Protein AF-A0A1B0GN66-F1 (afdb_monomer_lite)

InterPro domains:
  IPR006942 TH1 protein [PF04858] (1-283)
  IPR006942 TH1 protein [PTHR12144] (1-283)

Organism: Phlebotomus papatasi (NCBI:txid29031)

Sequence (285 aa):
MLSRNTLNPADINVLYRNYSAVDPPPIDLIRNPQFLDLLVDSLFKAGVKINPEHKSKYIFLLAYAASVCETQTKKGGQMKRTINKDELKNTTQAIEKVHAICNVNKGSTELIADLQVLYNCIRYPVVGVGVIRWVENTVTEPSYFKLSTDSCPPHLALLDEVATVHSSLHPQILRLLIRLFESKQDELEILVQLEMRKMLLDRMVNLLTRGCVVPVVKYIKQCCQRGDTDISLIRYFVTEVLETITHPYSPEFVQLFLPMVENEEITGSMRGEGDQDPVSEFIGK

Secondary structure (DSSP, 8-state):
-GGGT---HHHHHHHHHHHTSSSPPPGGGT--HHHHHHHHHHHHSTT----HHHHHHHHHHHHHHHH-EEEEEEETTEEEEEEE-TTHHHHHHHHHHHHHHHTS---HHHHHTTHHHHHHHTTSHHHHHHHHHHHHHHHTSTTHHHH--SSS-HHHHHHHHHHHH-GGGHHHHHHHHHHHHT---TTS-HHHHHHHHHHHHHHHHHHHHTT-HHHHHHHHHHHHHHT-S-HHHHHHHHHHHHHH--SPPPHHHHHHHHHHHS-HHHHTTT--SSTT-HHHHHHT-

Foldseek 3Di:
DQVVLADDLVVLVVQLVQCPDPDHPDLVVLLDPSNLVRLLCCQQAEPRDDDPVRVLSSLLSNLCSQAKDWDWDDDPNDTDIDIDCPCSVVLSVLSVLLSVVRHDPDDLVRVVVCVVSLLVSLLRVSSLVSLLNSLLNQCPPLCNLVPDPDLARVSLVSLLSNLLNDVVCLVVSVVSLVCQLPDDNVVDDPVSNVSSNLSSLVSLLSSCVSPPVLVSLQVLLVCVVVVVDDLASSLSSLVSNLVVDDDDDDPSNCVSNVVSLPDCSRCVVQPDPDPDRSSCVSVVD

Radius of gyration: 22.96 Å; chains: 1; bounding box: 65×45×65 Å

Structure (mmCIF, N/CA/C/O backbone):
data_AF-A0A1B0GN66-F1
#
_entry.id   AF-A0A1B0GN66-F1
#
loop_
_atom_site.group_PDB
_atom_site.id
_atom_site.type_symbol
_atom_site.label_atom_id
_atom_site.label_alt_id
_atom_site.label_comp_id
_atom_site.label_asym_id
_atom_site.label_entity_id
_atom_site.label_seq_id
_atom_site.pdbx_PDB_ins_code
_atom_site.Cartn_x
_atom_site.Cartn_y
_atom_site.Cartn_z
_atom_site.occupancy
_atom_site.B_iso_or_equiv
_atom_site.auth_seq_id
_atom_site.auth_comp_id
_atom_site.auth_asym_id
_atom_site.auth_atom_id
_atom_site.pdbx_PDB_model_num
ATOM 1 N N . MET A 1 1 ? 24.758 -9.438 -7.635 1.00 88.00 1 MET A N 1
ATOM 2 C CA . MET A 1 1 ? 23.660 -8.680 -6.986 1.00 88.00 1 MET A CA 1
ATOM 3 C C . MET A 1 1 ? 22.868 -9.521 -5.990 1.00 88.00 1 MET A C 1
ATOM 5 O O . MET A 1 1 ? 22.999 -9.264 -4.803 1.00 88.00 1 MET A O 1
ATOM 9 N N . LEU A 1 2 ? 22.117 -10.542 -6.426 1.00 90.88 2 LEU A N 1
ATOM 10 C CA . LEU A 1 2 ? 21.170 -11.277 -5.561 1.00 90.88 2 LEU A CA 1
ATOM 11 C C . LEU A 1 2 ? 21.812 -11.978 -4.355 1.00 90.88 2 LEU A C 1
ATOM 13 O O . LEU A 1 2 ? 21.352 -11.805 -3.232 1.00 90.88 2 LEU A O 1
ATOM 17 N N . SER A 1 3 ? 22.936 -12.674 -4.552 1.00 91.88 3 SER A N 1
ATOM 18 C CA . SER A 1 3 ? 23.672 -13.325 -3.454 1.00 91.88 3 SER A CA 1
ATOM 19 C C . SER A 1 3 ? 24.229 -12.348 -2.415 1.00 91.88 3 SER A C 1
ATOM 21 O O . SER A 1 3 ? 24.466 -12.732 -1.277 1.00 91.88 3 SER A O 1
ATOM 23 N N . ARG A 1 4 ? 24.443 -11.085 -2.801 1.00 90.81 4 ARG A N 1
ATOM 24 C CA . ARG A 1 4 ? 24.935 -10.012 -1.923 1.00 90.81 4 ARG A CA 1
ATOM 25 C C . ARG A 1 4 ? 23.808 -9.114 -1.402 1.00 90.81 4 ARG A C 1
ATOM 27 O O . ARG A 1 4 ? 24.099 -8.152 -0.704 1.00 90.81 4 ARG A O 1
ATOM 34 N N . ASN A 1 5 ? 22.562 -9.384 -1.800 1.00 92.38 5 ASN A N 1
ATOM 35 C CA . ASN A 1 5 ? 21.380 -8.569 -1.529 1.00 92.38 5 ASN A CA 1
ATOM 36 C C . ASN A 1 5 ? 21.602 -7.054 -1.733 1.00 92.38 5 ASN A C 1
ATOM 38 O O . ASN A 1 5 ? 21.220 -6.234 -0.904 1.00 92.38 5 ASN A O 1
ATOM 42 N N . THR A 1 6 ? 22.294 -6.683 -2.815 1.00 93.69 6 THR A N 1
ATOM 43 C CA . THR A 1 6 ? 22.646 -5.285 -3.102 1.00 93.69 6 THR A CA 1
ATOM 44 C C . THR A 1 6 ? 22.796 -5.037 -4.603 1.00 93.69 6 THR A C 1
ATOM 46 O O . THR A 1 6 ? 23.243 -5.919 -5.354 1.00 93.69 6 THR A O 1
ATOM 49 N N . LEU A 1 7 ? 22.432 -3.829 -5.042 1.00 94.12 7 LEU A N 1
ATOM 50 C CA . LEU A 1 7 ? 22.623 -3.352 -6.411 1.00 94.12 7 LEU A CA 1
ATOM 51 C C . LEU A 1 7 ? 23.910 -2.542 -6.495 1.00 94.12 7 LEU A C 1
ATOM 53 O O . LEU A 1 7 ? 24.153 -1.667 -5.670 1.00 94.12 7 LEU A O 1
ATOM 57 N N . ASN A 1 8 ? 24.708 -2.793 -7.529 1.00 93.31 8 ASN A N 1
ATOM 58 C CA . ASN A 1 8 ? 25.862 -1.959 -7.838 1.00 93.31 8 ASN A CA 1
ATOM 59 C C . ASN A 1 8 ? 25.729 -1.350 -9.244 1.00 93.31 8 ASN A C 1
ATOM 61 O O . ASN A 1 8 ? 25.124 -1.969 -10.127 1.00 93.31 8 ASN A O 1
ATOM 65 N N . PRO A 1 9 ? 26.309 -0.159 -9.480 1.00 94.44 9 PRO A N 1
ATOM 66 C CA . PRO A 1 9 ? 26.163 0.539 -10.755 1.00 94.44 9 PRO A CA 1
ATOM 67 C C . PRO A 1 9 ? 26.709 -0.219 -11.972 1.00 94.44 9 PRO A C 1
ATOM 69 O O . PRO A 1 9 ? 26.176 -0.058 -13.070 1.00 94.44 9 PRO A O 1
ATOM 72 N N . ALA A 1 10 ? 27.752 -1.039 -11.795 1.00 95.12 10 ALA A N 1
ATOM 73 C CA . ALA A 1 10 ? 28.370 -1.796 -12.883 1.00 95.12 10 ALA A CA 1
ATOM 74 C C . ALA A 1 10 ? 27.418 -2.873 -13.422 1.00 95.12 10 ALA A C 1
ATOM 76 O O . ALA A 1 10 ? 27.140 -2.905 -14.622 1.00 95.12 10 ALA A O 1
ATOM 77 N N . ASP A 1 11 ? 26.847 -3.685 -12.532 1.00 95.12 11 ASP A N 1
ATOM 78 C CA . ASP A 1 11 ? 25.886 -4.726 -12.895 1.00 95.12 11 ASP A CA 1
ATOM 79 C C . ASP A 1 11 ? 24.605 -4.119 -13.495 1.00 95.12 11 ASP A C 1
ATOM 81 O O . ASP A 1 11 ? 24.096 -4.610 -14.505 1.00 95.12 11 ASP A O 1
ATOM 85 N N . ILE A 1 12 ? 24.117 -3.001 -12.941 1.00 97.50 12 ILE A N 1
ATOM 86 C CA . ILE A 1 12 ? 22.964 -2.268 -13.491 1.00 97.50 12 ILE A CA 1
ATOM 87 C C . ILE A 1 12 ? 23.250 -1.758 -14.904 1.00 97.50 12 ILE A C 1
ATOM 89 O O . ILE A 1 12 ? 22.383 -1.833 -15.774 1.00 97.50 12 ILE A O 1
ATOM 93 N N . ASN A 1 13 ? 24.466 -1.277 -15.168 1.00 97.00 13 ASN A N 1
ATOM 94 C CA . ASN A 1 13 ? 24.853 -0.827 -16.500 1.00 97.00 13 ASN A CA 1
ATOM 95 C C . ASN A 1 13 ? 24.886 -1.985 -17.513 1.00 97.00 13 ASN A C 1
ATOM 97 O O . ASN A 1 13 ? 24.437 -1.825 -18.649 1.00 97.00 13 ASN A O 1
ATOM 101 N N . VAL A 1 14 ? 25.368 -3.163 -17.099 1.00 97.50 14 VAL A N 1
ATOM 102 C CA . VAL A 1 14 ? 25.357 -4.372 -17.938 1.00 97.50 14 VAL A CA 1
ATOM 103 C C . VAL A 1 14 ? 23.925 -4.800 -18.258 1.00 97.50 14 VAL A C 1
ATOM 105 O O . VAL A 1 14 ? 23.613 -5.032 -19.428 1.00 97.50 14 VAL A O 1
ATOM 108 N N . LEU A 1 15 ? 23.044 -4.858 -17.254 1.00 97.62 15 LEU A N 1
ATOM 109 C CA . LEU A 1 15 ? 21.631 -5.184 -17.461 1.00 97.62 15 LEU A CA 1
ATOM 110 C C . LEU A 1 15 ? 20.956 -4.175 -18.390 1.00 97.62 15 LEU A C 1
ATOM 112 O O . LEU A 1 15 ? 20.336 -4.572 -19.374 1.00 97.62 15 LEU A O 1
ATOM 116 N N . TYR A 1 16 ? 21.123 -2.880 -18.123 1.00 98.12 16 TYR A N 1
ATOM 117 C CA . TYR A 1 16 ? 20.560 -1.815 -18.947 1.00 98.12 16 TYR A CA 1
ATOM 118 C C . TYR A 1 16 ? 20.968 -1.961 -20.417 1.00 98.12 16 TYR A C 1
ATOM 120 O O . TYR A 1 16 ? 20.107 -1.928 -21.296 1.00 98.12 16 TYR A O 1
ATOM 128 N N . ARG A 1 17 ? 22.259 -2.197 -20.691 1.00 97.94 17 ARG A N 1
ATOM 129 C CA . ARG A 1 17 ? 22.766 -2.419 -22.052 1.00 97.94 17 ARG A CA 1
ATOM 130 C C . ARG A 1 17 ? 22.091 -3.617 -22.722 1.00 97.94 17 ARG A C 1
ATOM 132 O O . ARG A 1 17 ? 21.680 -3.507 -23.872 1.00 97.94 17 ARG A O 1
ATOM 139 N N . ASN A 1 18 ? 21.954 -4.734 -22.010 1.00 97.62 18 ASN A N 1
ATOM 140 C CA . ASN A 1 18 ? 21.362 -5.955 -22.560 1.00 97.62 18 ASN A CA 1
ATOM 141 C C . ASN A 1 18 ? 19.859 -5.792 -22.848 1.00 97.62 18 ASN A C 1
ATOM 143 O O . ASN A 1 18 ? 19.397 -6.205 -23.905 1.00 97.62 18 ASN A O 1
ATOM 147 N N . TYR A 1 19 ? 19.095 -5.151 -21.959 1.00 97.00 19 TYR A N 1
ATOM 148 C CA . TYR A 1 19 ? 17.649 -4.945 -22.151 1.00 97.00 19 TYR A CA 1
ATOM 149 C C . TYR A 1 19 ? 17.299 -3.800 -23.113 1.00 97.00 19 TYR A C 1
ATOM 151 O O . TYR A 1 19 ? 16.184 -3.746 -23.642 1.00 97.00 19 TYR A O 1
ATOM 159 N N . SER A 1 20 ? 18.257 -2.912 -23.381 1.00 96.00 20 SER A N 1
ATOM 160 C CA . SER A 1 20 ? 18.143 -1.862 -24.400 1.00 96.00 20 SER A CA 1
ATOM 161 C C . SER A 1 20 ? 18.495 -2.348 -25.810 1.00 96.00 20 SER A C 1
ATOM 163 O O . SER A 1 20 ? 18.258 -1.621 -26.772 1.00 96.00 20 SER A O 1
ATOM 165 N N . ALA A 1 21 ? 19.060 -3.551 -25.952 1.00 95.06 21 ALA A N 1
ATOM 166 C CA . ALA A 1 21 ? 19.434 -4.111 -27.245 1.00 95.06 21 ALA A CA 1
ATOM 167 C C . ALA A 1 21 ? 18.209 -4.458 -28.115 1.00 95.06 21 ALA A C 1
ATOM 169 O O . ALA A 1 21 ? 17.074 -4.543 -27.637 1.00 95.06 21 ALA A O 1
ATOM 170 N N . VAL A 1 22 ? 18.460 -4.683 -29.411 1.00 90.69 22 VAL A N 1
ATOM 171 C CA . VAL A 1 22 ? 17.436 -5.108 -30.385 1.00 90.69 22 VAL A CA 1
ATOM 172 C C . VAL A 1 22 ? 16.854 -6.473 -30.012 1.00 90.69 22 VAL A C 1
ATOM 174 O O . VAL A 1 22 ? 15.648 -6.674 -30.130 1.00 90.69 22 VAL A O 1
ATOM 177 N N . ASP A 1 23 ? 17.701 -7.373 -29.512 1.00 90.25 23 ASP A N 1
ATOM 178 C CA . ASP A 1 23 ? 17.326 -8.714 -29.066 1.00 90.25 23 ASP A CA 1
ATOM 179 C C . ASP A 1 23 ? 17.632 -8.875 -27.562 1.00 90.25 23 ASP A C 1
ATOM 181 O O . ASP A 1 23 ? 18.702 -9.357 -27.188 1.00 90.25 23 ASP A O 1
ATOM 185 N N . PRO A 1 24 ? 16.752 -8.383 -26.670 1.00 95.19 24 PRO A N 1
ATOM 186 C CA . PRO A 1 24 ? 17.001 -8.383 -25.229 1.00 95.19 24 PRO A CA 1
ATOM 187 C C . PRO A 1 24 ? 16.845 -9.788 -24.619 1.00 95.19 24 PRO A C 1
ATOM 189 O O . PRO A 1 24 ? 16.185 -10.646 -25.202 1.00 95.19 24 PRO A O 1
ATOM 192 N N . PRO A 1 25 ? 17.386 -10.068 -23.424 1.00 94.94 25 PRO A N 1
ATOM 193 C CA . PRO A 1 25 ? 17.138 -11.339 -22.738 1.00 94.94 25 PRO A CA 1
ATOM 194 C C . PRO A 1 25 ? 15.644 -11.558 -22.407 1.00 94.94 25 PRO A C 1
ATOM 196 O O . PRO A 1 25 ? 14.877 -10.593 -22.419 1.00 94.94 25 PRO A O 1
ATOM 199 N N . PRO A 1 26 ? 15.213 -12.801 -22.107 1.00 93.94 26 PRO A N 1
ATOM 200 C CA . PRO A 1 26 ? 13.852 -13.081 -21.645 1.00 93.94 26 PRO A CA 1
ATOM 201 C C . PRO A 1 26 ? 13.476 -12.249 -20.419 1.00 93.94 26 PRO A C 1
ATOM 203 O O . PRO A 1 26 ? 14.256 -12.160 -19.465 1.00 93.94 26 PRO A O 1
ATOM 206 N N . ILE A 1 27 ? 12.277 -11.665 -20.429 1.00 94.00 27 ILE A N 1
ATOM 207 C CA . ILE A 1 27 ? 11.874 -10.695 -19.399 1.00 94.00 27 ILE A CA 1
ATOM 208 C C . ILE A 1 27 ? 11.796 -11.293 -17.987 1.00 94.00 27 ILE A C 1
ATOM 210 O O . ILE A 1 27 ? 12.063 -10.599 -17.004 1.00 94.00 27 ILE A O 1
ATOM 214 N N . ASP A 1 28 ? 11.507 -12.589 -17.872 1.00 93.81 28 ASP A N 1
ATOM 215 C CA . ASP A 1 28 ? 11.381 -13.277 -16.584 1.00 93.81 28 ASP A CA 1
ATOM 216 C C . ASP A 1 28 ? 12.673 -13.224 -15.754 1.00 93.81 28 ASP A C 1
ATOM 218 O O . ASP A 1 28 ? 12.628 -13.245 -14.524 1.00 93.81 28 ASP A O 1
ATOM 222 N N . LEU A 1 29 ? 13.831 -13.050 -16.405 1.00 95.25 29 LEU A N 1
ATOM 223 C CA . LEU A 1 29 ? 15.124 -12.931 -15.728 1.00 95.25 29 LEU A CA 1
ATOM 224 C C . LEU A 1 29 ? 15.244 -11.662 -14.867 1.00 95.25 29 LEU A C 1
ATOM 226 O O . LEU A 1 29 ? 15.987 -11.671 -13.886 1.00 95.25 29 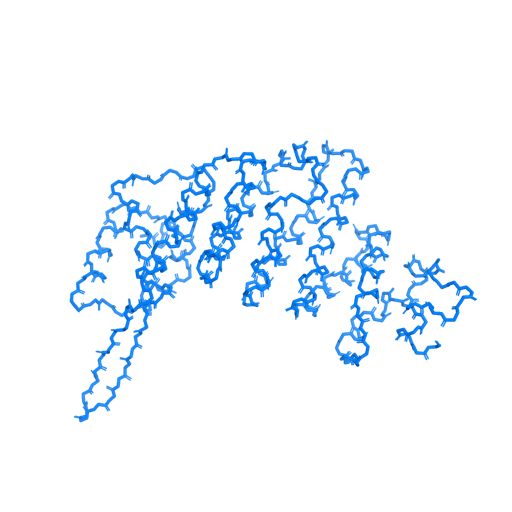LEU A O 1
ATOM 230 N N . ILE A 1 30 ? 14.531 -10.580 -15.207 1.00 96.38 30 ILE A N 1
ATOM 231 C CA . ILE A 1 30 ? 14.470 -9.343 -14.399 1.00 96.38 30 ILE A CA 1
ATOM 232 C C . ILE A 1 30 ? 13.167 -9.195 -13.613 1.00 96.38 30 ILE A C 1
ATOM 234 O O . ILE A 1 30 ? 13.033 -8.249 -12.844 1.00 96.38 30 ILE A O 1
ATOM 238 N N . ARG A 1 31 ? 12.231 -10.142 -13.740 1.00 96.69 31 ARG A N 1
ATOM 239 C CA . ARG A 1 31 ? 11.021 -10.220 -12.901 1.00 96.69 31 ARG A CA 1
ATOM 240 C C . ARG A 1 31 ? 11.221 -11.058 -11.638 1.00 96.69 31 ARG A C 1
ATOM 242 O O . ARG A 1 31 ? 10.260 -11.486 -11.007 1.00 96.69 31 ARG A O 1
ATOM 249 N N . ASN A 1 32 ? 12.472 -11.282 -11.243 1.00 96.75 32 ASN A N 1
ATOM 250 C CA . ASN A 1 32 ? 12.786 -11.905 -9.967 1.00 96.75 32 ASN A CA 1
ATOM 251 C C . ASN A 1 32 ? 12.323 -10.993 -8.805 1.00 96.75 32 ASN A C 1
ATOM 253 O O . ASN A 1 32 ? 12.774 -9.846 -8.749 1.00 96.75 32 ASN A O 1
ATOM 257 N N . PRO A 1 33 ? 11.492 -11.475 -7.859 1.00 96.12 33 PRO A N 1
ATOM 258 C CA . PRO A 1 33 ? 10.949 -10.640 -6.784 1.00 96.12 33 PRO A CA 1
ATOM 259 C C . PRO A 1 33 ? 12.018 -9.928 -5.948 1.00 96.12 33 PRO A C 1
ATOM 261 O O . PRO A 1 33 ? 11.918 -8.727 -5.733 1.00 96.12 33 PRO A O 1
ATOM 264 N N . GLN A 1 34 ? 13.100 -10.624 -5.578 1.00 96.56 34 GLN A N 1
ATOM 265 C CA . GLN A 1 34 ? 14.197 -10.026 -4.810 1.00 96.56 34 GLN A CA 1
ATOM 266 C C . GLN A 1 34 ? 14.894 -8.906 -5.598 1.00 96.56 34 GLN A C 1
ATOM 268 O O . GLN A 1 34 ? 15.284 -7.891 -5.030 1.00 96.56 34 GLN A O 1
ATOM 273 N N . PHE A 1 35 ? 15.060 -9.065 -6.915 1.00 97.56 35 PHE A N 1
ATOM 274 C CA . PHE A 1 35 ? 15.635 -8.008 -7.751 1.00 97.56 35 PHE A CA 1
ATOM 275 C C . PHE A 1 35 ? 14.729 -6.775 -7.825 1.00 97.56 35 PHE A C 1
ATOM 277 O O . PHE A 1 35 ? 15.219 -5.649 -7.731 1.00 97.56 35 PHE A O 1
ATOM 284 N N . LEU A 1 36 ? 13.420 -6.988 -7.979 1.00 97.88 36 LEU A N 1
ATOM 285 C CA . LEU A 1 36 ? 12.436 -5.909 -8.008 1.00 97.88 36 LEU A CA 1
ATOM 286 C C . LEU A 1 36 ? 12.381 -5.171 -6.670 1.00 97.88 36 LEU A C 1
ATOM 288 O O . LEU A 1 36 ? 12.409 -3.944 -6.676 1.00 97.88 36 LEU A O 1
ATOM 292 N N . ASP A 1 37 ? 12.408 -5.893 -5.548 1.00 96.75 37 ASP A N 1
ATOM 293 C CA . ASP A 1 37 ? 12.482 -5.299 -4.210 1.00 96.75 37 ASP A CA 1
ATOM 294 C C . ASP A 1 37 ? 13.720 -4.411 -4.064 1.00 96.75 37 ASP A C 1
ATOM 296 O O . ASP A 1 37 ? 13.619 -3.276 -3.610 1.00 96.75 37 ASP A O 1
ATOM 300 N N . LEU A 1 38 ? 14.884 -4.873 -4.531 1.00 97.38 38 LEU A N 1
ATOM 301 C CA . LEU A 1 38 ? 16.113 -4.080 -4.498 1.00 97.38 38 LEU A CA 1
ATOM 302 C C . LEU A 1 38 ? 16.037 -2.813 -5.370 1.00 97.38 38 LEU A C 1
ATOM 304 O O . LEU A 1 38 ? 16.596 -1.776 -4.997 1.00 97.38 38 LEU A O 1
ATOM 308 N N . LEU A 1 39 ? 15.376 -2.878 -6.532 1.00 97.88 39 LEU A N 1
ATOM 309 C CA . LEU A 1 39 ? 15.150 -1.711 -7.394 1.00 97.88 39 LEU A CA 1
ATOM 310 C C . LEU A 1 39 ? 14.187 -0.718 -6.741 1.00 97.88 39 LEU A C 1
ATOM 312 O O . LEU A 1 39 ? 14.469 0.480 -6.730 1.00 97.88 39 LEU A O 1
ATOM 316 N N . VAL A 1 40 ? 13.080 -1.217 -6.186 1.00 97.38 40 VAL A N 1
ATOM 317 C CA . VAL A 1 40 ? 12.088 -0.414 -5.466 1.00 97.38 40 VAL A CA 1
ATOM 318 C C . VAL A 1 40 ? 12.730 0.254 -4.256 1.00 97.38 40 VAL A C 1
ATOM 320 O O . VAL A 1 40 ? 12.599 1.463 -4.104 1.00 97.38 40 VAL A O 1
ATOM 323 N N . ASP A 1 41 ? 13.495 -0.479 -3.450 1.00 95.62 41 ASP A N 1
ATOM 324 C CA . ASP A 1 41 ? 14.206 0.077 -2.300 1.00 95.62 41 ASP A CA 1
ATOM 325 C C . ASP A 1 41 ? 15.220 1.136 -2.730 1.00 95.62 41 ASP A C 1
ATOM 327 O O . ASP A 1 41 ? 15.299 2.195 -2.120 1.00 95.62 41 ASP A O 1
ATOM 331 N N . SER A 1 42 ? 15.965 0.903 -3.813 1.00 95.50 42 SER A N 1
ATOM 332 C CA . SER A 1 42 ? 16.928 1.897 -4.296 1.00 95.50 42 SER A CA 1
ATOM 333 C C . SER A 1 42 ? 16.251 3.196 -4.744 1.00 95.50 42 SER A C 1
ATOM 335 O O . SER A 1 42 ? 16.831 4.265 -4.582 1.00 95.50 42 SER A O 1
ATOM 337 N N . LEU A 1 43 ? 15.049 3.108 -5.323 1.00 96.12 43 LEU A N 1
ATOM 338 C CA . LEU A 1 43 ? 14.336 4.244 -5.911 1.00 96.12 43 LEU A CA 1
ATOM 339 C C . LEU A 1 43 ? 13.372 4.942 -4.942 1.00 96.12 43 LEU A C 1
ATOM 341 O O . LEU A 1 43 ? 13.162 6.140 -5.075 1.00 96.12 43 LEU A O 1
ATOM 345 N N . PHE A 1 44 ? 12.760 4.238 -3.996 1.00 95.56 44 PHE A N 1
ATOM 346 C CA . PHE A 1 44 ? 11.652 4.781 -3.200 1.00 95.56 44 PHE A CA 1
ATOM 347 C C . PHE A 1 44 ? 11.913 4.788 -1.695 1.00 95.56 44 PHE A C 1
ATOM 349 O O . PHE A 1 44 ? 11.165 5.423 -0.954 1.00 95.56 44 PHE A O 1
ATOM 356 N N . LYS A 1 45 ? 12.970 4.128 -1.212 1.00 90.75 45 LYS A N 1
ATOM 357 C CA . LYS A 1 45 ? 13.335 4.222 0.201 1.00 90.75 45 LYS A CA 1
ATOM 358 C C . LYS A 1 45 ? 13.895 5.611 0.507 1.00 90.75 45 LYS A C 1
ATOM 360 O O . LYS A 1 45 ? 14.869 6.044 -0.111 1.00 90.75 45 LYS A O 1
ATOM 365 N N . ALA A 1 46 ? 13.305 6.278 1.496 1.00 84.56 46 ALA A N 1
ATOM 366 C CA . ALA A 1 46 ? 13.759 7.586 1.950 1.00 84.56 46 ALA A CA 1
ATOM 367 C C . ALA A 1 46 ? 15.248 7.552 2.352 1.00 84.56 46 ALA A C 1
ATOM 369 O O . ALA A 1 46 ? 15.733 6.591 2.954 1.00 84.56 46 ALA A O 1
ATOM 370 N N . GLY A 1 47 ? 15.991 8.596 1.978 1.00 82.00 47 GLY A N 1
ATOM 371 C CA . GLY A 1 47 ? 17.413 8.749 2.304 1.00 82.00 47 GLY A CA 1
ATOM 372 C C . GLY A 1 47 ? 18.399 7.953 1.435 1.00 82.00 47 GLY A C 1
ATOM 373 O O . GLY A 1 47 ? 19.609 8.166 1.560 1.00 82.00 47 GLY A O 1
ATOM 374 N N . VAL A 1 48 ? 17.940 7.080 0.528 1.00 88.12 48 VAL A N 1
ATOM 375 C CA . VAL A 1 48 ? 18.835 6.352 -0.387 1.00 88.12 48 VAL A CA 1
ATOM 376 C C . VAL A 1 48 ? 19.274 7.256 -1.539 1.00 88.12 48 VAL A C 1
ATOM 378 O O . VAL A 1 48 ? 18.483 7.657 -2.387 1.00 88.12 48 VAL A O 1
ATOM 381 N N . LYS A 1 49 ? 20.577 7.555 -1.608 1.00 86.06 49 LYS A N 1
ATOM 382 C CA . LYS A 1 49 ? 21.155 8.361 -2.693 1.00 86.06 49 LYS A CA 1
ATOM 383 C C . LYS A 1 49 ? 21.631 7.473 -3.839 1.00 86.06 49 LYS A C 1
ATOM 385 O O . LYS A 1 49 ? 22.593 6.722 -3.690 1.00 86.06 49 LYS A O 1
ATOM 390 N N . ILE A 1 50 ? 21.007 7.614 -5.006 1.00 90.50 50 ILE A N 1
ATOM 391 C CA . ILE A 1 50 ? 21.493 7.020 -6.258 1.00 90.50 50 ILE A CA 1
ATOM 392 C C . ILE A 1 50 ? 22.391 8.027 -6.984 1.00 90.50 50 ILE A C 1
ATOM 394 O O . ILE A 1 50 ? 22.064 9.209 -7.080 1.00 90.50 50 ILE A O 1
ATOM 398 N N . ASN A 1 51 ? 23.505 7.551 -7.549 1.00 91.06 51 ASN A N 1
ATOM 399 C CA . ASN A 1 51 ? 24.330 8.367 -8.437 1.00 91.06 51 ASN A CA 1
ATOM 400 C C . ASN A 1 51 ? 23.486 8.858 -9.643 1.00 91.06 51 ASN A C 1
ATOM 402 O O . ASN A 1 51 ? 22.960 8.016 -10.386 1.00 91.06 51 ASN A O 1
ATOM 406 N N . PRO A 1 52 ? 23.386 10.184 -9.881 1.00 91.62 52 PRO A N 1
ATOM 407 C CA . PRO A 1 52 ? 22.605 10.757 -10.978 1.00 91.62 52 PRO A CA 1
ATOM 408 C C . PRO A 1 52 ? 22.896 10.148 -12.358 1.00 91.62 52 PRO A C 1
ATOM 410 O O . PRO A 1 52 ? 21.965 9.950 -13.137 1.00 91.62 52 PRO A O 1
ATOM 413 N N . GLU A 1 53 ? 24.147 9.768 -12.639 1.00 93.69 53 GLU A N 1
ATOM 414 C CA . GLU A 1 53 ? 24.564 9.168 -13.919 1.00 93.69 53 GLU A CA 1
ATOM 415 C C . GLU A 1 53 ? 23.961 7.776 -14.170 1.00 93.69 53 GLU A C 1
ATOM 417 O O . GLU A 1 53 ? 23.853 7.304 -15.310 1.00 93.69 53 GLU A O 1
ATOM 422 N N . HIS A 1 54 ? 23.571 7.083 -13.100 1.00 94.94 54 HIS A N 1
ATOM 423 C CA . HIS A 1 54 ? 22.990 5.746 -13.165 1.00 94.94 54 HIS A CA 1
ATOM 424 C C . HIS A 1 54 ? 21.484 5.738 -12.911 1.00 94.94 54 HIS A C 1
ATOM 426 O O . HIS A 1 54 ? 20.833 4.773 -13.301 1.00 94.94 54 HIS A O 1
ATOM 432 N N . LYS A 1 55 ? 20.914 6.804 -12.336 1.00 95.81 55 LYS A N 1
ATOM 433 C CA . LYS A 1 55 ? 19.495 6.899 -11.958 1.00 95.81 55 LYS A CA 1
ATOM 434 C C . LYS A 1 55 ? 18.534 6.464 -13.070 1.00 95.81 55 LYS A C 1
ATOM 436 O O . LYS A 1 55 ? 17.682 5.608 -12.846 1.00 95.81 55 LYS A O 1
ATOM 441 N N . SER A 1 56 ? 18.712 6.985 -14.285 1.00 97.38 56 SER A N 1
ATOM 442 C CA . SER A 1 56 ? 17.862 6.642 -15.435 1.00 97.38 56 SER A CA 1
ATOM 443 C C . SER A 1 56 ? 17.893 5.149 -15.785 1.00 97.38 56 SER A C 1
ATOM 445 O O . SER A 1 56 ? 16.890 4.603 -16.235 1.00 97.38 56 SER A O 1
ATOM 447 N N . LYS A 1 57 ? 19.011 4.462 -15.518 1.00 98.19 57 LYS A N 1
ATOM 448 C CA . LYS A 1 57 ? 19.179 3.023 -15.769 1.00 98.19 57 LYS A CA 1
ATOM 449 C C . LYS A 1 57 ? 18.386 2.177 -14.767 1.00 98.19 57 LYS A C 1
ATOM 451 O O . LYS A 1 57 ? 17.773 1.194 -15.168 1.00 98.19 57 LYS A O 1
ATOM 456 N N . TYR A 1 58 ? 18.355 2.576 -13.491 1.00 98.25 58 TYR A N 1
ATOM 457 C CA . TYR A 1 58 ? 17.533 1.920 -12.461 1.00 98.25 58 TYR A CA 1
ATOM 458 C C . TYR A 1 58 ? 16.043 2.070 -12.783 1.00 98.25 58 TYR A C 1
ATOM 460 O O . TYR A 1 58 ? 15.314 1.080 -12.804 1.00 98.25 58 TYR A O 1
ATOM 468 N N . ILE A 1 59 ? 15.619 3.299 -13.101 1.00 98.38 59 ILE A N 1
ATOM 469 C CA . ILE A 1 59 ? 14.237 3.605 -13.493 1.00 98.38 59 ILE A CA 1
ATOM 470 C C . ILE A 1 59 ? 13.842 2.784 -14.725 1.00 98.38 59 ILE A C 1
ATOM 472 O O . ILE A 1 59 ? 12.794 2.144 -14.717 1.00 98.38 59 ILE A O 1
ATOM 476 N N . PHE A 1 60 ? 14.692 2.753 -15.758 1.00 98.56 60 PHE A N 1
ATOM 477 C CA . PHE A 1 60 ? 14.432 1.979 -16.970 1.00 98.56 60 PHE A CA 1
ATOM 478 C C . PHE A 1 60 ? 14.245 0.492 -16.676 1.00 98.56 60 PHE A C 1
ATOM 480 O O . PHE A 1 60 ? 13.295 -0.097 -17.173 1.00 98.56 60 PHE A O 1
ATOM 487 N N . LEU A 1 61 ? 15.122 -0.126 -15.877 1.00 98.50 61 LEU A N 1
ATOM 488 C CA . LEU A 1 61 ? 15.023 -1.558 -15.577 1.00 98.50 61 LEU A CA 1
ATOM 489 C C . LEU A 1 61 ? 13.738 -1.895 -14.815 1.00 98.50 61 LEU A C 1
ATOM 491 O O . LEU A 1 61 ? 13.081 -2.882 -15.149 1.00 98.50 61 LEU A O 1
ATOM 495 N N . LEU A 1 62 ? 13.351 -1.059 -13.846 1.00 98.56 62 LEU A N 1
ATOM 496 C CA . LEU A 1 62 ? 12.097 -1.236 -13.115 1.00 98.56 62 LEU A CA 1
ATOM 497 C C . LEU A 1 62 ? 10.882 -1.050 -14.038 1.00 98.56 62 LEU A C 1
ATOM 499 O O . LEU A 1 62 ? 9.980 -1.887 -14.047 1.00 98.56 62 LEU A O 1
ATOM 503 N N . ALA A 1 63 ? 10.881 0.003 -14.861 1.00 98.62 63 ALA A N 1
ATOM 504 C CA . ALA A 1 63 ? 9.823 0.256 -15.834 1.00 98.62 63 ALA A CA 1
ATOM 505 C C . ALA A 1 63 ? 9.706 -0.886 -16.851 1.00 98.62 63 ALA A C 1
ATOM 507 O O . ALA A 1 63 ? 8.601 -1.334 -17.150 1.00 98.62 63 ALA A O 1
ATOM 508 N N . TYR A 1 64 ? 10.836 -1.389 -17.350 1.00 98.44 64 TYR A N 1
ATOM 509 C CA . TYR A 1 64 ? 10.887 -2.487 -18.307 1.00 98.44 64 TYR A CA 1
ATOM 510 C C . TYR A 1 64 ? 10.279 -3.752 -17.716 1.00 98.44 64 TYR A C 1
ATOM 512 O O . TYR A 1 64 ? 9.384 -4.335 -18.324 1.00 98.44 64 TYR A O 1
ATOM 520 N N . ALA A 1 65 ? 10.709 -4.145 -16.514 1.00 98.12 65 ALA A N 1
ATOM 521 C CA . ALA A 1 65 ? 10.164 -5.319 -15.843 1.00 98.12 65 ALA A CA 1
ATOM 522 C C . ALA A 1 65 ? 8.650 -5.194 -15.594 1.00 98.12 65 ALA A C 1
ATOM 524 O O . ALA A 1 65 ? 7.927 -6.185 -15.720 1.00 98.12 65 ALA A O 1
ATOM 525 N N . ALA A 1 66 ? 8.166 -3.986 -15.291 1.00 97.50 66 ALA A N 1
ATOM 526 C CA . ALA A 1 66 ? 6.764 -3.731 -14.976 1.00 97.50 66 ALA A CA 1
ATOM 527 C C . ALA A 1 66 ? 5.830 -3.645 -16.197 1.00 97.50 66 ALA A C 1
ATOM 529 O O . ALA A 1 66 ? 4.667 -4.009 -16.072 1.00 97.50 66 ALA A O 1
ATOM 530 N N . SER A 1 67 ? 6.308 -3.165 -17.350 1.00 97.44 67 SER A N 1
ATOM 531 C CA . SER A 1 67 ? 5.433 -2.753 -18.468 1.00 97.44 67 SER A CA 1
ATOM 532 C C . SER A 1 67 ? 5.633 -3.521 -19.774 1.00 97.44 67 SER A C 1
ATOM 534 O O . SER A 1 67 ? 4.737 -3.547 -20.614 1.00 97.44 67 SER A O 1
ATOM 536 N N . VAL A 1 68 ? 6.795 -4.145 -19.987 1.00 96.81 68 VAL A N 1
ATOM 537 C CA . VAL A 1 68 ? 7.067 -4.848 -21.246 1.00 96.81 68 VAL A CA 1
ATOM 538 C C . VAL A 1 68 ? 6.361 -6.204 -21.254 1.00 96.81 68 VAL A C 1
ATOM 540 O O . VAL A 1 68 ? 6.388 -6.950 -20.273 1.00 96.81 68 VAL A O 1
ATOM 543 N N . CYS A 1 69 ? 5.745 -6.543 -22.385 1.00 94.06 69 CYS A N 1
ATOM 544 C CA . CYS A 1 69 ? 5.038 -7.809 -22.572 1.00 94.06 69 CYS A CA 1
ATOM 545 C C . CYS A 1 69 ? 5.748 -8.675 -23.613 1.00 94.06 69 CYS A C 1
ATOM 547 O O . CYS A 1 69 ? 6.024 -8.223 -24.728 1.00 94.06 69 CYS A O 1
ATOM 549 N N . GLU A 1 70 ? 6.023 -9.932 -23.253 1.00 91.75 70 GLU A N 1
ATOM 550 C CA . GLU A 1 70 ? 6.674 -10.910 -24.125 1.00 91.75 70 GLU A CA 1
ATOM 551 C C . GLU A 1 70 ? 5.670 -11.955 -24.642 1.00 91.75 70 GLU A C 1
ATOM 553 O O . GLU A 1 70 ? 5.186 -12.832 -23.933 1.00 91.75 70 GLU A O 1
ATOM 558 N N . THR A 1 71 ? 5.369 -11.807 -25.927 1.00 89.12 71 THR A N 1
ATOM 559 C CA . THR A 1 71 ? 4.705 -12.702 -26.873 1.00 89.12 71 THR A CA 1
ATOM 560 C C . THR A 1 71 ? 5.470 -13.933 -27.344 1.00 89.12 71 THR A C 1
ATOM 562 O O . THR A 1 71 ? 6.390 -13.734 -28.134 1.00 89.12 71 THR A O 1
ATOM 565 N N . GLN A 1 72 ? 5.115 -15.179 -27.017 1.00 85.12 72 GLN A N 1
ATOM 566 C CA . GLN A 1 72 ? 5.656 -16.332 -27.760 1.00 85.12 72 GLN A CA 1
ATOM 567 C C . GLN A 1 72 ? 4.584 -16.960 -28.651 1.00 85.12 72 GLN A C 1
ATOM 569 O O . GLN A 1 72 ? 3.576 -17.470 -28.170 1.00 85.12 72 GLN A O 1
ATOM 574 N N . THR A 1 73 ? 4.801 -16.924 -29.968 1.00 80.50 73 THR A N 1
ATOM 575 C CA . THR A 1 73 ? 3.876 -17.518 -30.947 1.00 80.50 73 THR A CA 1
ATOM 576 C C . THR A 1 73 ? 4.583 -18.582 -31.778 1.00 80.50 73 THR A C 1
ATOM 578 O O . THR A 1 73 ? 5.692 -18.371 -32.271 1.00 80.50 73 THR A O 1
ATOM 581 N N . LYS A 1 74 ? 3.935 -19.739 -31.953 1.00 77.19 74 LYS A N 1
ATOM 582 C CA . LYS A 1 74 ? 4.396 -20.782 -32.877 1.00 77.19 74 LYS A CA 1
ATOM 583 C C . LYS A 1 74 ? 3.805 -20.516 -34.259 1.00 77.19 74 LYS A C 1
ATOM 585 O O . LYS A 1 74 ? 2.605 -20.684 -34.459 1.00 77.19 74 LYS A O 1
ATOM 590 N N . LYS A 1 75 ? 4.643 -20.134 -35.225 1.00 68.44 75 LYS A N 1
ATOM 591 C CA . LYS A 1 75 ? 4.283 -20.110 -36.653 1.00 68.44 75 LYS A CA 1
ATOM 592 C C . LYS A 1 75 ? 5.278 -20.975 -37.421 1.00 68.44 75 LYS A C 1
ATOM 594 O O . LYS A 1 75 ? 6.475 -20.725 -37.373 1.00 68.44 75 LYS A O 1
ATOM 599 N N . GLY A 1 76 ? 4.779 -22.004 -38.110 1.00 68.19 76 GLY A N 1
ATOM 600 C CA . GLY A 1 76 ? 5.596 -22.863 -38.979 1.00 68.19 76 GLY A CA 1
ATOM 601 C C . GLY A 1 76 ? 6.668 -23.695 -38.260 1.00 68.19 76 GLY A C 1
ATOM 602 O O . GLY A 1 76 ? 7.723 -23.937 -38.829 1.00 68.19 76 GLY A O 1
ATOM 603 N N . GLY A 1 77 ? 6.444 -24.093 -37.002 1.00 71.56 77 GLY A N 1
ATOM 604 C CA . GLY A 1 77 ? 7.408 -24.889 -36.224 1.00 71.56 77 GLY A CA 1
ATOM 605 C C . GLY A 1 77 ? 8.538 -24.086 -35.566 1.00 71.56 77 GLY A C 1
ATOM 606 O O . GLY A 1 77 ? 9.243 -24.632 -34.723 1.00 71.56 77 GLY A O 1
ATOM 607 N N . GLN A 1 78 ? 8.668 -22.788 -35.867 1.00 71.56 78 GLN A N 1
ATOM 608 C CA . GLN A 1 78 ? 9.590 -21.880 -35.181 1.00 71.56 78 GLN A CA 1
ATOM 609 C C . GLN A 1 78 ? 8.858 -21.044 -34.122 1.00 71.56 78 GLN A C 1
ATOM 611 O O . GLN A 1 78 ? 7.746 -20.549 -34.337 1.00 71.56 78 GLN A O 1
ATOM 616 N N . MET A 1 79 ? 9.494 -20.903 -32.958 1.00 76.81 79 MET A N 1
ATOM 617 C CA . MET A 1 79 ? 9.014 -20.065 -31.862 1.00 76.81 79 MET A CA 1
ATOM 618 C C . MET A 1 79 ? 9.445 -18.623 -32.131 1.00 76.81 79 MET A C 1
ATOM 620 O O . MET A 1 79 ? 10.630 -18.305 -32.050 1.00 76.81 79 MET A O 1
ATOM 624 N N . LYS A 1 80 ? 8.499 -17.746 -32.479 1.00 81.88 80 LYS A N 1
ATOM 625 C CA . LYS A 1 80 ? 8.778 -16.323 -32.687 1.00 81.88 80 LYS A CA 1
ATOM 626 C C . LYS A 1 80 ? 8.435 -15.540 -31.426 1.00 81.88 80 LYS A C 1
ATOM 628 O O . LYS A 1 80 ? 7.271 -15.496 -31.016 1.00 81.88 80 LYS A O 1
ATOM 633 N N . ARG A 1 81 ? 9.451 -14.888 -30.861 1.00 86.00 81 ARG A N 1
ATOM 634 C CA . ARG A 1 81 ? 9.306 -13.937 -29.761 1.00 86.00 81 ARG A CA 1
ATOM 635 C C . ARG A 1 81 ? 8.907 -12.560 -30.292 1.00 86.00 81 ARG A C 1
ATOM 637 O O . ARG A 1 81 ? 9.532 -12.044 -31.215 1.00 86.00 81 ARG A O 1
ATOM 644 N N . THR A 1 82 ? 7.868 -11.977 -29.707 1.00 89.12 82 THR A N 1
ATOM 645 C CA . THR A 1 82 ? 7.374 -10.627 -30.001 1.00 89.12 82 THR A CA 1
ATOM 646 C C . THR A 1 82 ? 7.381 -9.819 -28.712 1.00 89.12 82 THR A C 1
ATOM 648 O O . THR A 1 82 ? 6.908 -10.301 -27.689 1.00 89.12 82 THR A O 1
ATOM 651 N N . ILE A 1 83 ? 7.925 -8.605 -28.749 1.00 92.94 83 ILE A N 1
ATOM 652 C CA . ILE A 1 83 ? 8.080 -7.753 -27.566 1.00 92.94 83 ILE A CA 1
ATOM 653 C C . ILE A 1 83 ? 7.245 -6.493 -27.773 1.00 92.94 83 ILE A C 1
ATOM 655 O O . ILE A 1 83 ? 7.466 -5.771 -28.744 1.00 92.94 83 ILE A O 1
ATOM 659 N N . ASN A 1 84 ? 6.315 -6.224 -26.858 1.00 94.25 84 ASN A N 1
ATOM 660 C CA . ASN A 1 84 ? 5.557 -4.974 -26.815 1.00 94.25 84 ASN A CA 1
ATOM 661 C C . ASN A 1 84 ? 6.177 -4.032 -25.766 1.00 94.25 84 ASN A C 1
ATOM 663 O O . ASN A 1 84 ? 6.400 -4.444 -24.626 1.00 94.25 84 ASN A O 1
ATOM 667 N N . LYS A 1 85 ? 6.460 -2.782 -26.161 1.00 95.69 85 LYS A N 1
ATOM 668 C CA . LYS A 1 85 ? 7.048 -1.733 -25.306 1.00 95.69 85 LYS A CA 1
ATOM 669 C C . LYS A 1 85 ? 6.190 -0.459 -25.251 1.00 95.69 85 LYS A C 1
ATOM 671 O O . LYS A 1 85 ? 6.716 0.598 -24.907 1.00 95.69 85 LYS A O 1
ATOM 676 N N . ASP A 1 86 ? 4.909 -0.534 -25.601 1.00 96.38 86 ASP A N 1
ATOM 677 C CA . ASP A 1 86 ? 4.049 0.641 -25.801 1.00 96.38 86 ASP A CA 1
ATOM 678 C C . ASP A 1 86 ? 3.904 1.468 -24.513 1.00 96.38 86 ASP A C 1
ATOM 680 O O . ASP A 1 86 ? 4.003 2.696 -24.533 1.00 96.38 86 ASP A O 1
ATOM 684 N N . GLU A 1 87 ? 3.769 0.799 -23.366 1.00 96.69 87 GLU A N 1
ATOM 685 C CA . GLU A 1 87 ? 3.619 1.460 -22.064 1.00 96.69 87 GLU A CA 1
ATOM 686 C C . GLU A 1 87 ? 4.946 1.901 -21.433 1.00 96.69 87 GLU A C 1
ATOM 688 O O . GLU A 1 87 ? 4.955 2.773 -20.561 1.00 96.69 87 GLU A O 1
ATOM 693 N N . LEU A 1 88 ? 6.084 1.377 -21.907 1.00 97.75 88 LEU A N 1
ATOM 694 C CA . LEU A 1 88 ? 7.393 1.547 -21.268 1.00 97.75 88 LEU A CA 1
ATOM 695 C C . LEU A 1 88 ? 7.753 3.012 -21.035 1.00 97.75 88 LEU A C 1
ATOM 697 O O . LEU A 1 88 ? 8.232 3.379 -19.960 1.00 97.75 88 LEU A O 1
ATOM 701 N N . LYS A 1 89 ? 7.513 3.866 -22.034 1.00 98.12 89 LYS A N 1
ATOM 702 C CA . LYS A 1 89 ? 7.816 5.298 -21.940 1.00 98.12 89 LYS A CA 1
ATOM 703 C C . LYS A 1 89 ? 6.994 5.971 -20.840 1.00 98.12 89 LYS A C 1
ATOM 705 O O . LYS A 1 89 ? 7.552 6.718 -20.038 1.00 98.12 89 LYS A O 1
ATOM 710 N N . ASN A 1 90 ? 5.696 5.691 -20.785 1.00 98.12 90 ASN A N 1
ATOM 711 C CA . ASN A 1 90 ? 4.794 6.319 -19.824 1.00 98.12 90 ASN A CA 1
ATOM 712 C C . ASN A 1 90 ? 5.062 5.808 -18.403 1.00 98.12 90 ASN A C 1
ATOM 714 O O . ASN A 1 90 ? 5.140 6.611 -17.474 1.00 98.12 90 ASN A O 1
ATOM 718 N N . THR A 1 91 ? 5.310 4.504 -18.239 1.00 98.50 91 THR A N 1
ATOM 719 C CA . THR A 1 91 ? 5.705 3.917 -16.951 1.00 98.50 91 THR A CA 1
ATOM 720 C C . THR A 1 91 ? 7.037 4.486 -16.456 1.00 98.50 91 THR A C 1
ATOM 722 O O . THR A 1 91 ? 7.148 4.850 -15.288 1.00 98.50 91 THR A O 1
ATOM 725 N N . THR A 1 92 ? 8.030 4.638 -17.341 1.00 98.62 92 THR A N 1
ATOM 726 C CA . THR A 1 92 ? 9.328 5.259 -17.011 1.00 98.62 92 THR A CA 1
ATOM 727 C C . THR A 1 92 ? 9.137 6.681 -16.483 1.00 98.62 92 THR A C 1
ATOM 729 O O . THR A 1 92 ? 9.674 7.027 -15.433 1.00 98.62 92 THR A O 1
ATOM 732 N N . GLN A 1 93 ? 8.327 7.493 -17.171 1.00 98.44 93 GLN A N 1
ATOM 733 C CA . GLN A 1 93 ? 8.038 8.869 -16.758 1.00 98.44 93 GLN A CA 1
ATOM 734 C C . GLN A 1 93 ? 7.275 8.940 -15.431 1.00 98.44 93 GLN A C 1
ATOM 736 O O . GLN A 1 93 ? 7.536 9.832 -14.626 1.00 98.44 93 GLN A O 1
ATOM 741 N N . ALA A 1 94 ? 6.338 8.020 -15.192 1.00 98.56 94 ALA A N 1
ATOM 742 C CA . ALA A 1 94 ? 5.600 7.960 -13.935 1.00 98.56 94 ALA A CA 1
ATOM 743 C C . ALA A 1 94 ? 6.531 7.628 -12.757 1.00 98.56 94 ALA A C 1
ATOM 745 O O . ALA A 1 94 ? 6.513 8.335 -11.751 1.00 98.56 94 ALA A O 1
ATOM 746 N N . ILE A 1 95 ? 7.401 6.621 -12.908 1.00 98.56 95 ILE A N 1
ATOM 747 C CA . ILE A 1 95 ? 8.406 6.272 -11.892 1.00 98.56 95 ILE A CA 1
ATOM 748 C C . ILE A 1 95 ? 9.345 7.454 -11.643 1.00 98.56 95 ILE A C 1
ATOM 750 O O . ILE A 1 95 ? 9.615 7.773 -10.492 1.00 98.56 95 ILE A O 1
ATOM 754 N N . GLU A 1 96 ? 9.821 8.129 -12.691 1.00 97.56 96 GLU A N 1
ATOM 755 C CA . GLU A 1 96 ? 10.728 9.271 -12.547 1.00 97.56 96 GLU A CA 1
ATOM 756 C C . GLU A 1 96 ? 10.098 10.438 -11.773 1.00 97.56 96 GLU A C 1
ATOM 758 O O . GLU A 1 96 ? 10.733 10.982 -10.867 1.00 97.56 96 GLU A O 1
ATOM 763 N N . LYS A 1 97 ? 8.844 10.790 -12.086 1.00 96.88 97 LYS A N 1
ATOM 764 C CA . LYS A 1 97 ? 8.103 11.846 -11.378 1.00 96.88 97 LYS A CA 1
ATOM 765 C C . LYS A 1 97 ? 7.918 11.512 -9.902 1.00 96.88 97 LYS A C 1
ATOM 767 O O . LYS A 1 97 ? 8.213 12.347 -9.053 1.00 96.88 97 LYS A O 1
ATOM 772 N N . VAL A 1 98 ? 7.463 10.298 -9.592 1.00 96.75 98 VAL A N 1
ATOM 773 C CA . VAL A 1 98 ? 7.214 9.897 -8.199 1.00 96.75 98 VAL A CA 1
ATOM 774 C C . VAL A 1 98 ? 8.517 9.734 -7.426 1.00 96.75 98 VAL A C 1
ATOM 776 O O . VAL A 1 98 ? 8.607 10.214 -6.303 1.00 96.75 98 VAL A O 1
ATOM 779 N N . HIS A 1 99 ? 9.564 9.174 -8.034 1.00 95.62 99 HIS A N 1
ATOM 780 C CA . HIS A 1 99 ? 10.897 9.130 -7.430 1.00 95.62 99 HIS A CA 1
ATOM 781 C C . HIS A 1 99 ? 11.393 10.530 -7.039 1.00 95.62 99 HIS A C 1
ATOM 783 O O . HIS A 1 99 ? 11.909 10.707 -5.939 1.00 95.62 99 HIS A O 1
ATOM 789 N N . ALA A 1 100 ? 11.213 11.537 -7.901 1.00 93.19 100 ALA A N 1
ATOM 790 C CA . ALA A 1 100 ? 11.618 12.909 -7.593 1.00 93.19 100 ALA A CA 1
ATOM 791 C C . ALA A 1 100 ? 10.878 13.494 -6.377 1.00 93.19 100 ALA A C 1
ATOM 793 O O . ALA A 1 100 ? 11.467 14.277 -5.636 1.00 93.19 100 ALA A O 1
ATOM 794 N N . ILE A 1 101 ? 9.621 13.099 -6.158 1.00 92.88 101 ILE A N 1
ATOM 795 C CA . ILE A 1 101 ? 8.831 13.503 -4.988 1.00 92.88 101 ILE A CA 1
ATOM 796 C C . ILE A 1 101 ? 9.316 12.752 -3.739 1.00 92.88 101 ILE A C 1
ATOM 798 O O . ILE A 1 101 ? 9.660 13.391 -2.750 1.00 92.88 101 ILE A O 1
ATOM 802 N N . CYS A 1 102 ? 9.412 11.419 -3.801 1.00 90.81 102 CYS A N 1
ATOM 803 C CA . CYS A 1 102 ? 9.772 10.561 -2.664 1.00 90.81 102 CYS A CA 1
ATOM 804 C C . CYS A 1 102 ? 11.224 10.728 -2.184 1.00 90.81 102 CYS A C 1
ATOM 806 O O . CYS A 1 102 ? 11.528 10.449 -1.027 1.00 90.81 102 CYS A O 1
ATOM 808 N N . ASN A 1 103 ? 12.135 11.153 -3.064 1.00 85.94 103 ASN A N 1
ATOM 809 C CA . ASN A 1 103 ? 13.552 11.332 -2.734 1.00 85.94 103 ASN A CA 1
ATOM 810 C C . ASN A 1 103 ? 13.840 12.638 -1.968 1.00 85.94 103 ASN A C 1
ATOM 812 O O . ASN A 1 103 ? 14.958 12.849 -1.496 1.00 85.94 103 ASN A O 1
ATOM 816 N N . VAL A 1 104 ? 12.857 13.535 -1.860 1.00 81.38 104 VAL A N 1
ATOM 817 C CA . VAL A 1 104 ? 12.959 14.753 -1.054 1.00 81.38 104 VAL A CA 1
ATOM 818 C C . VAL A 1 104 ? 12.219 14.512 0.257 1.00 81.38 104 VAL A C 1
ATOM 820 O O . VAL A 1 104 ? 11.056 14.121 0.245 1.00 81.38 104 VAL A O 1
ATOM 823 N N . ASN A 1 105 ? 12.876 14.776 1.389 1.00 72.12 105 ASN A N 1
ATOM 824 C CA . ASN A 1 105 ? 12.217 14.776 2.696 1.00 72.12 105 ASN A CA 1
ATOM 825 C C . ASN A 1 105 ? 11.311 16.007 2.799 1.00 72.12 105 ASN A C 1
ATOM 827 O O . ASN A 1 105 ? 11.711 17.037 3.338 1.00 72.12 105 ASN A O 1
ATOM 831 N N . LYS A 1 106 ? 10.117 15.900 2.217 1.00 73.25 106 LYS A N 1
ATOM 832 C CA . LYS A 1 106 ? 9.076 16.923 2.263 1.00 73.25 106 LYS A CA 1
ATOM 833 C C . LYS A 1 106 ? 8.269 16.785 3.545 1.00 73.25 106 LYS A C 1
ATOM 835 O O . LYS A 1 106 ? 7.900 15.677 3.934 1.00 73.25 106 LYS A O 1
ATOM 840 N N . GLY A 1 107 ? 7.963 17.912 4.180 1.00 74.25 107 GLY A N 1
ATOM 841 C CA . GLY A 1 107 ? 6.937 17.945 5.223 1.00 74.25 107 GLY A CA 1
ATOM 842 C C . GLY A 1 107 ? 5.546 17.663 4.638 1.00 74.25 107 GLY A C 1
ATOM 843 O O . GLY A 1 107 ? 5.335 17.806 3.432 1.00 74.25 107 GLY A O 1
ATOM 844 N N . SER A 1 108 ? 4.572 17.312 5.486 1.00 77.81 108 SER A N 1
ATOM 845 C CA . SER A 1 108 ? 3.192 17.019 5.056 1.00 77.81 108 SER A CA 1
ATOM 846 C C . SER A 1 108 ? 2.589 18.124 4.179 1.00 77.81 108 SER A C 1
ATOM 848 O O . SER A 1 108 ? 1.978 17.825 3.158 1.00 77.81 108 SER A O 1
ATOM 850 N N . THR A 1 109 ? 2.820 19.399 4.509 1.00 80.00 109 THR A N 1
ATOM 851 C CA . THR A 1 109 ? 2.297 20.547 3.748 1.00 80.00 109 THR A CA 1
ATOM 852 C C . THR A 1 109 ? 2.877 20.651 2.337 1.00 80.00 109 THR A C 1
ATOM 854 O O . THR A 1 109 ? 2.162 20.974 1.394 1.00 80.00 109 THR A O 1
ATOM 857 N N . GLU A 1 110 ? 4.166 20.355 2.166 1.00 83.31 110 GLU A N 1
ATOM 858 C CA . GLU A 1 110 ? 4.824 20.389 0.854 1.00 83.31 110 GLU A CA 1
ATOM 859 C C . GLU A 1 110 ? 4.362 19.228 -0.028 1.00 83.31 110 GLU A C 1
ATOM 861 O O . GLU A 1 110 ? 4.205 19.387 -1.237 1.00 83.31 110 GLU A O 1
ATOM 866 N N . LEU A 1 111 ? 4.094 18.073 0.584 1.00 88.25 111 LEU A N 1
ATOM 867 C CA . LEU A 1 111 ? 3.577 16.898 -0.106 1.00 88.25 111 LEU A CA 1
ATOM 868 C C . LEU A 1 111 ? 2.183 17.137 -0.705 1.00 88.25 111 LEU A C 1
ATOM 870 O O . LEU A 1 111 ? 1.890 16.609 -1.778 1.00 88.25 111 LEU A O 1
ATOM 874 N N . ILE A 1 112 ? 1.344 17.962 -0.063 1.00 88.50 112 ILE A N 1
ATOM 875 C CA . ILE A 1 112 ? -0.001 18.300 -0.561 1.00 88.50 112 ILE A CA 1
ATOM 876 C C . ILE A 1 112 ? 0.057 18.888 -1.977 1.00 88.50 112 ILE A C 1
ATOM 878 O O . ILE A 1 112 ? -0.774 18.540 -2.818 1.00 88.50 112 ILE A O 1
ATOM 882 N N . ALA A 1 113 ? 1.063 19.716 -2.276 1.00 90.75 113 ALA A N 1
ATOM 883 C CA . ALA A 1 113 ? 1.226 20.327 -3.596 1.00 90.75 113 ALA A CA 1
ATOM 884 C C . ALA A 1 113 ? 1.480 19.295 -4.714 1.00 90.75 113 ALA A C 1
ATOM 886 O O . ALA A 1 113 ? 1.141 19.541 -5.872 1.00 90.75 113 ALA A O 1
ATOM 887 N N . ASP A 1 114 ? 2.032 18.127 -4.372 1.00 93.38 114 ASP A N 1
ATOM 888 C CA . ASP A 1 114 ? 2.351 17.057 -5.319 1.00 93.38 114 ASP A CA 1
ATOM 889 C C . ASP A 1 114 ? 1.302 15.935 -5.366 1.00 93.38 114 ASP A C 1
ATOM 891 O O . ASP A 1 114 ? 1.410 15.038 -6.210 1.00 93.38 114 ASP A O 1
ATOM 895 N N . LEU A 1 115 ? 0.265 15.968 -4.516 1.00 92.31 115 LEU A N 1
ATOM 896 C CA . LEU A 1 115 ? -0.736 14.892 -4.430 1.00 92.31 115 LEU A CA 1
ATOM 897 C C . LEU A 1 115 ? -1.398 14.600 -5.775 1.00 92.31 115 LEU A C 1
ATOM 899 O O . LEU A 1 115 ? -1.545 13.440 -6.151 1.00 92.31 115 LEU A O 1
ATOM 903 N N . GLN A 1 116 ? -1.720 15.631 -6.558 1.00 94.50 116 GLN A N 1
ATOM 904 C CA . GLN A 1 116 ? -2.327 15.427 -7.873 1.00 94.50 116 GLN A CA 1
ATOM 905 C C . GLN A 1 116 ? -1.398 14.668 -8.834 1.00 94.50 116 GLN A C 1
ATOM 907 O O . GLN A 1 116 ? -1.857 13.861 -9.649 1.00 94.50 116 GLN A O 1
ATOM 912 N N . VAL A 1 117 ? -0.086 14.912 -8.755 1.00 96.19 117 VAL A N 1
ATOM 913 C CA . VAL A 1 117 ? 0.910 14.187 -9.555 1.00 96.19 117 VAL A CA 1
ATOM 914 C C . VAL A 1 117 ? 0.990 12.737 -9.091 1.00 96.19 117 VAL A C 1
ATOM 916 O O . VAL A 1 117 ? 0.995 11.839 -9.937 1.00 96.19 117 VAL A O 1
ATOM 919 N N . LEU A 1 118 ? 0.990 12.506 -7.776 1.00 96.50 118 LEU A N 1
ATOM 920 C CA . LEU A 1 118 ? 0.977 11.167 -7.189 1.00 96.50 118 LEU A CA 1
ATOM 921 C C . LEU A 1 118 ? -0.268 10.388 -7.626 1.00 96.50 118 LEU A C 1
ATOM 923 O O . LEU A 1 118 ? -0.111 9.331 -8.227 1.00 96.50 118 LEU A O 1
ATOM 927 N N . TYR A 1 119 ? -1.477 10.931 -7.464 1.00 96.06 119 TYR A N 1
ATOM 928 C CA . TYR A 1 119 ? -2.735 10.283 -7.871 1.00 96.06 119 TYR A CA 1
ATOM 929 C C . TYR A 1 119 ? -2.784 9.919 -9.360 1.00 96.06 119 TYR A C 1
ATOM 931 O O . TYR A 1 119 ? -3.291 8.866 -9.749 1.00 96.06 119 TYR A O 1
ATOM 939 N N . ASN A 1 120 ? -2.197 10.752 -10.219 1.00 96.88 120 ASN A N 1
ATOM 940 C CA . ASN A 1 120 ? -2.096 10.439 -11.642 1.00 96.88 120 ASN A CA 1
ATOM 941 C C . ASN A 1 120 ? -1.101 9.302 -11.924 1.00 96.88 120 ASN A C 1
ATOM 943 O O . ASN A 1 120 ? -1.332 8.491 -12.822 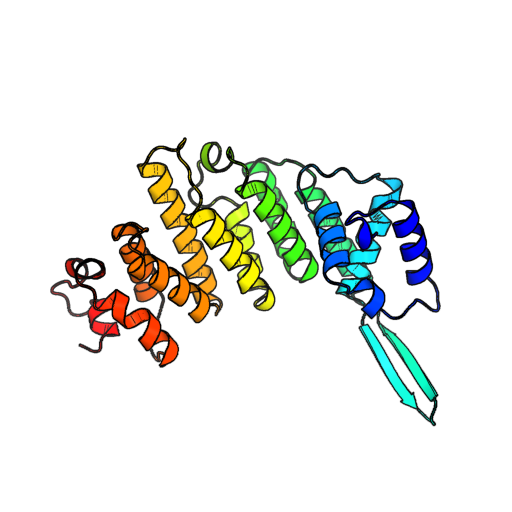1.00 96.88 120 ASN A O 1
ATOM 947 N N . CYS A 1 121 ? 0.002 9.238 -11.175 1.00 98.12 121 CYS A N 1
ATOM 948 C CA . CYS A 1 121 ? 1.061 8.255 -11.391 1.00 98.12 121 CYS A CA 1
ATOM 949 C C . CYS A 1 121 ? 0.794 6.914 -10.695 1.00 98.12 121 CYS A C 1
ATOM 951 O O . CYS A 1 121 ? 1.212 5.886 -11.223 1.00 98.12 121 CYS A O 1
ATOM 953 N N . ILE A 1 122 ? 0.073 6.880 -9.568 1.00 97.62 122 ILE A N 1
ATOM 954 C CA . ILE A 1 122 ? -0.243 5.622 -8.874 1.00 97.62 122 ILE A CA 1
ATOM 955 C C . ILE A 1 122 ? -1.093 4.689 -9.725 1.00 97.62 122 ILE A C 1
ATOM 957 O O . ILE A 1 122 ? -1.128 3.516 -9.416 1.00 97.62 122 ILE A O 1
ATOM 961 N N . ARG A 1 123 ? -1.707 5.141 -10.828 1.00 96.62 123 ARG A N 1
ATOM 962 C CA . ARG A 1 123 ? -2.404 4.271 -11.795 1.00 96.62 123 ARG A CA 1
ATOM 963 C C . ARG A 1 123 ? -1.526 3.151 -12.361 1.00 96.62 123 ARG A C 1
ATOM 965 O O . ARG A 1 123 ? -2.052 2.121 -12.766 1.00 96.62 123 ARG A O 1
ATOM 972 N N . TYR A 1 124 ? -0.204 3.322 -12.354 1.00 97.88 124 TYR A N 1
ATOM 973 C CA . TYR A 1 124 ? 0.741 2.266 -12.707 1.00 97.88 124 TYR A CA 1
ATOM 974 C C . TYR A 1 124 ? 1.051 1.402 -11.468 1.00 97.88 124 TYR A C 1
ATOM 976 O O . TYR A 1 124 ? 1.574 1.940 -10.490 1.00 97.88 124 TYR A O 1
ATOM 984 N N . PRO A 1 125 ? 0.824 0.072 -11.487 1.00 97.19 125 PRO A N 1
ATOM 985 C CA . PRO A 1 125 ? 0.996 -0.782 -10.302 1.00 97.19 125 PRO A CA 1
ATOM 986 C C . PRO A 1 125 ? 2.383 -0.687 -9.655 1.00 97.19 125 PRO A C 1
ATOM 988 O O . PRO A 1 125 ? 2.506 -0.631 -8.435 1.00 97.19 125 PRO A O 1
ATOM 991 N N . VAL A 1 126 ? 3.439 -0.594 -10.470 1.00 98.06 126 VAL A N 1
ATOM 992 C CA . VAL A 1 126 ? 4.824 -0.450 -9.990 1.00 98.06 126 VAL A CA 1
ATOM 993 C C . VAL A 1 126 ? 5.061 0.854 -9.224 1.00 98.06 126 VAL A C 1
ATOM 995 O O . VAL A 1 126 ? 5.865 0.890 -8.296 1.00 98.06 126 VAL A O 1
ATOM 998 N N . VAL A 1 127 ? 4.331 1.916 -9.575 1.00 98.38 127 VAL A N 1
ATOM 999 C CA . VAL A 1 127 ? 4.351 3.174 -8.826 1.00 98.38 127 VAL A CA 1
ATOM 1000 C C . VAL A 1 127 ? 3.606 3.000 -7.507 1.00 98.38 127 VAL A C 1
ATOM 1002 O O . VAL A 1 127 ? 4.115 3.447 -6.487 1.00 98.38 127 VAL A O 1
ATOM 1005 N N . GLY A 1 128 ? 2.470 2.294 -7.494 1.00 98.12 128 GLY A N 1
ATOM 1006 C CA . GLY A 1 128 ? 1.766 1.930 -6.257 1.00 98.12 128 GLY A CA 1
ATOM 1007 C C . GLY A 1 128 ? 2.664 1.176 -5.269 1.00 98.12 128 GLY A C 1
ATOM 1008 O O . GLY A 1 128 ? 2.742 1.550 -4.103 1.00 98.12 128 GLY A O 1
ATOM 1009 N N . VAL A 1 129 ? 3.427 0.185 -5.748 1.00 98.19 129 VAL A N 1
ATOM 1010 C CA . VAL A 1 129 ? 4.427 -0.537 -4.935 1.00 98.19 129 VAL A CA 1
ATOM 1011 C C . VAL A 1 129 ? 5.498 0.414 -4.387 1.00 98.19 129 VAL A C 1
ATOM 1013 O O . VAL A 1 129 ? 5.828 0.354 -3.202 1.00 98.19 129 VAL A O 1
ATOM 1016 N N . GLY A 1 130 ? 6.019 1.311 -5.230 1.00 97.81 130 GLY A N 1
ATOM 1017 C CA . GLY A 1 130 ? 6.992 2.327 -4.822 1.00 97.81 130 GLY A CA 1
ATOM 1018 C C . GLY A 1 130 ? 6.453 3.278 -3.752 1.00 97.81 130 GLY A C 1
ATOM 1019 O O . GLY A 1 130 ? 7.127 3.517 -2.753 1.00 97.81 130 GLY A O 1
ATOM 1020 N N . VAL A 1 131 ? 5.218 3.762 -3.911 1.00 97.62 131 VAL A N 1
ATOM 1021 C CA . VAL A 1 131 ? 4.551 4.641 -2.939 1.00 97.62 131 VAL A CA 1
ATOM 1022 C C . VAL A 1 131 ? 4.322 3.921 -1.616 1.00 97.62 131 VAL A C 1
ATOM 1024 O O . VAL A 1 131 ? 4.654 4.488 -0.581 1.00 97.62 131 VAL A O 1
ATOM 1027 N N . ILE A 1 132 ? 3.847 2.668 -1.620 1.00 97.88 132 ILE A N 1
ATOM 1028 C CA . ILE A 1 132 ? 3.705 1.884 -0.381 1.00 97.88 132 ILE A CA 1
ATOM 1029 C C . ILE A 1 132 ? 5.057 1.747 0.320 1.00 97.88 132 ILE A C 1
ATOM 1031 O O . ILE A 1 132 ? 5.132 1.944 1.530 1.00 97.88 132 ILE A O 1
ATOM 1035 N N . ARG A 1 133 ? 6.134 1.441 -0.420 1.00 96.94 133 ARG A N 1
ATOM 1036 C CA . ARG A 1 133 ? 7.474 1.323 0.171 1.00 96.94 133 ARG A CA 1
ATOM 1037 C C . ARG A 1 133 ? 7.946 2.646 0.766 1.00 96.94 133 ARG A C 1
ATOM 1039 O O . ARG A 1 133 ? 8.518 2.651 1.854 1.00 96.94 133 ARG A O 1
ATOM 1046 N N . TRP A 1 134 ? 7.754 3.750 0.058 1.00 96.00 134 TRP A N 1
ATOM 1047 C CA . TRP A 1 134 ? 8.128 5.071 0.548 1.00 96.00 134 TRP A CA 1
ATOM 1048 C C . TRP A 1 134 ? 7.348 5.431 1.818 1.00 96.00 134 TRP A C 1
ATOM 1050 O O . TRP A 1 134 ? 7.970 5.697 2.845 1.00 96.00 134 TRP A O 1
ATOM 1060 N N . VAL A 1 135 ? 6.015 5.314 1.780 1.00 95.56 135 VAL A N 1
ATOM 1061 C CA . VAL A 1 135 ? 5.135 5.545 2.934 1.00 95.56 135 VAL A CA 1
ATOM 1062 C C . VAL A 1 135 ? 5.547 4.666 4.107 1.00 95.56 135 VAL A C 1
ATOM 1064 O O . VAL A 1 135 ? 5.731 5.198 5.192 1.00 95.56 135 VAL A O 1
ATOM 1067 N N . GLU A 1 136 ? 5.766 3.362 3.902 1.00 95.94 136 GLU A N 1
ATOM 1068 C CA . GLU A 1 136 ? 6.234 2.446 4.950 1.00 95.94 136 GLU A CA 1
ATOM 1069 C C . GLU A 1 136 ? 7.493 2.977 5.640 1.00 95.94 136 GLU A C 1
ATOM 1071 O O . GLU A 1 136 ? 7.541 3.007 6.866 1.00 95.94 136 GLU A O 1
ATOM 1076 N N . ASN A 1 137 ? 8.504 3.408 4.881 1.00 93.62 137 ASN A N 1
ATOM 1077 C CA . ASN A 1 137 ? 9.731 3.932 5.480 1.00 93.62 137 ASN A CA 1
ATOM 1078 C C . ASN A 1 137 ? 9.475 5.228 6.256 1.00 93.62 137 ASN A C 1
ATOM 1080 O O . ASN A 1 137 ? 10.024 5.375 7.338 1.00 93.62 137 ASN A O 1
ATOM 1084 N N . THR A 1 138 ? 8.633 6.125 5.742 1.00 92.56 138 THR A N 1
ATOM 1085 C CA . THR A 1 138 ? 8.350 7.416 6.382 1.00 92.56 138 THR A CA 1
ATOM 1086 C C . THR A 1 138 ? 7.515 7.273 7.654 1.00 92.56 138 THR A C 1
ATOM 1088 O O . THR A 1 138 ? 7.879 7.814 8.693 1.00 92.56 138 THR A O 1
ATOM 1091 N N . VAL A 1 139 ? 6.405 6.533 7.607 1.00 92.69 139 VAL A N 1
ATOM 1092 C CA . VAL A 1 139 ? 5.461 6.447 8.738 1.00 92.69 139 VAL A CA 1
ATOM 1093 C C . VAL A 1 139 ? 5.929 5.498 9.841 1.00 92.69 139 VAL A C 1
ATOM 1095 O O . VAL A 1 139 ? 5.395 5.531 10.944 1.00 92.69 139 VAL A O 1
ATOM 1098 N N . THR A 1 140 ? 6.925 4.647 9.562 1.00 93.44 140 THR A N 1
ATOM 1099 C CA . THR A 1 140 ? 7.555 3.794 10.585 1.00 93.44 140 THR A CA 1
ATOM 1100 C C . THR A 1 140 ? 8.726 4.471 11.298 1.00 93.44 140 THR A C 1
ATOM 1102 O O . THR A 1 140 ? 9.297 3.871 12.212 1.00 93.44 140 THR A O 1
ATOM 1105 N N . GLU A 1 141 ? 9.084 5.709 10.935 1.00 91.25 141 GLU A N 1
ATOM 1106 C CA . GLU A 1 141 ? 10.050 6.485 11.713 1.00 91.25 141 GLU A CA 1
ATOM 1107 C C . GLU A 1 141 ? 9.481 6.795 13.111 1.00 91.25 141 GLU A C 1
ATOM 1109 O O . GLU A 1 141 ? 8.360 7.298 13.211 1.00 91.25 141 GLU A O 1
ATOM 1114 N N . PRO A 1 142 ? 10.239 6.572 14.205 1.00 88.44 142 PRO A N 1
ATOM 1115 C CA . PRO A 1 142 ? 9.737 6.773 15.572 1.00 88.44 142 PRO A CA 1
ATOM 1116 C C . PRO A 1 142 ? 9.219 8.189 15.863 1.00 88.44 142 PRO A C 1
ATOM 1118 O O . PRO A 1 142 ? 8.370 8.389 16.725 1.00 88.44 142 PRO A O 1
ATOM 1121 N N . SER A 1 143 ? 9.730 9.196 15.153 1.00 88.62 143 SER A N 1
ATOM 1122 C CA . SER A 1 143 ? 9.309 10.590 15.302 1.00 88.62 143 SER A CA 1
ATOM 1123 C C . SER A 1 143 ? 8.077 10.963 14.480 1.00 88.62 143 SER A C 1
ATOM 1125 O O . SER A 1 143 ? 7.549 12.053 14.684 1.00 88.62 143 SER A O 1
ATOM 1127 N N . TYR A 1 144 ? 7.607 10.110 13.564 1.00 90.25 144 TYR A N 1
ATOM 1128 C CA . TYR A 1 144 ? 6.560 10.471 12.606 1.00 90.25 144 TYR A CA 1
ATOM 1129 C C . TYR A 1 144 ? 5.271 10.933 13.296 1.00 90.25 144 TYR A C 1
ATOM 1131 O O . TYR A 1 144 ? 4.839 12.071 13.117 1.00 90.25 144 TYR A O 1
ATOM 1139 N N . PHE A 1 145 ? 4.699 10.086 14.155 1.00 89.31 145 PHE A N 1
ATOM 1140 C CA . PHE A 1 145 ? 3.449 10.385 14.862 1.00 89.31 145 PHE A CA 1
ATOM 1141 C C . PHE A 1 145 ? 3.599 11.454 15.951 1.00 89.31 145 PHE A C 1
ATOM 1143 O O . PHE A 1 145 ? 2.604 12.017 16.386 1.00 89.31 145 PHE A O 1
ATOM 1150 N N . LYS A 1 146 ? 4.830 11.788 16.361 1.00 86.88 146 LYS A N 1
ATOM 1151 C CA . LYS A 1 146 ? 5.079 12.930 17.256 1.00 86.88 146 LYS A CA 1
ATOM 1152 C C . LYS A 1 146 ? 4.964 14.266 16.532 1.00 86.88 146 LYS A C 1
ATOM 1154 O O . LYS A 1 146 ? 4.608 15.270 17.138 1.00 86.88 146 LYS A O 1
ATOM 1159 N N . LEU A 1 147 ? 5.360 14.285 15.261 1.00 84.12 147 LEU A N 1
ATOM 1160 C CA . LEU A 1 147 ? 5.412 15.491 14.437 1.00 84.12 147 LEU A CA 1
ATOM 1161 C C . LEU A 1 147 ? 4.132 15.688 13.622 1.00 84.12 147 LEU A C 1
ATOM 1163 O O . LEU A 1 147 ? 3.869 16.790 13.148 1.00 84.12 147 LEU A O 1
ATOM 1167 N N . SER A 1 148 ? 3.350 14.626 13.436 1.00 79.00 148 SER A N 1
ATOM 1168 C CA . SER A 1 148 ? 2.093 14.683 12.709 1.00 79.00 148 SER A CA 1
ATOM 1169 C C . SER A 1 148 ? 0.953 15.113 13.629 1.00 79.00 148 SER A C 1
ATOM 1171 O O . SER A 1 148 ? 0.561 14.383 14.532 1.00 79.00 148 SER A O 1
ATOM 1173 N N . THR A 1 149 ? 0.420 16.307 13.382 1.00 71.88 149 THR A N 1
ATOM 1174 C CA . THR A 1 149 ? -0.736 16.863 14.104 1.00 71.88 149 THR A CA 1
ATOM 1175 C C . THR A 1 149 ? -2.055 16.681 13.353 1.00 71.88 149 THR A C 1
ATOM 1177 O O . THR A 1 149 ? -3.103 17.083 13.851 1.00 71.88 149 THR A O 1
ATOM 1180 N N . ASP A 1 150 ? -2.009 16.129 12.139 1.00 76.75 150 ASP A N 1
ATOM 1181 C CA . ASP A 1 150 ? -3.172 15.997 11.264 1.00 76.75 150 ASP A CA 1
ATOM 1182 C C . ASP A 1 150 ? -3.991 14.755 11.623 1.00 76.75 150 ASP A C 1
ATOM 1184 O O . ASP A 1 150 ? -3.440 13.683 11.880 1.00 76.75 150 ASP A O 1
ATOM 1188 N N . SER A 1 151 ? -5.319 14.872 11.556 1.00 75.12 151 SER A N 1
ATOM 1189 C CA . SER A 1 151 ? -6.233 13.743 11.779 1.00 75.12 151 SER A CA 1
ATOM 1190 C C . SER A 1 151 ? -6.082 12.638 10.731 1.00 75.12 151 SER A C 1
ATOM 1192 O O . SER A 1 151 ? -6.347 11.477 11.022 1.00 75.12 151 SER A O 1
ATOM 1194 N N . CYS A 1 152 ? -5.632 12.977 9.519 1.00 81.94 152 CYS A N 1
ATOM 1195 C CA . CYS A 1 152 ? -5.255 12.018 8.487 1.00 81.94 152 CYS A CA 1
ATOM 1196 C C . CYS A 1 152 ? -4.007 12.522 7.745 1.00 81.94 152 CYS A C 1
ATOM 1198 O O . CYS A 1 152 ? -4.110 13.381 6.864 1.00 81.94 152 CYS A O 1
ATOM 1200 N N . PRO A 1 153 ? -2.814 12.011 8.087 1.00 89.81 153 PRO A N 1
ATOM 1201 C CA . PRO A 1 153 ? -1.582 12.401 7.422 1.00 89.81 153 PRO A CA 1
ATOM 1202 C C . PRO A 1 153 ? -1.630 12.036 5.926 1.00 89.81 153 PRO A C 1
ATOM 1204 O O . PRO A 1 153 ? -2.029 10.914 5.592 1.00 89.81 153 PRO A O 1
ATOM 1207 N N . PRO A 1 154 ? -1.146 12.895 5.003 1.00 91.81 154 PRO A N 1
ATOM 1208 C CA . PRO A 1 154 ? -1.250 12.639 3.560 1.00 91.81 154 PRO A CA 1
ATOM 1209 C C . PRO A 1 154 ? -0.609 11.319 3.104 1.00 91.81 154 PRO A C 1
ATOM 1211 O O . PRO A 1 154 ? -1.035 10.717 2.124 1.00 91.81 154 PRO A O 1
ATOM 1214 N N . HIS A 1 155 ? 0.396 10.835 3.839 1.00 93.38 155 HIS A N 1
ATOM 1215 C CA . HIS A 1 155 ? 1.047 9.550 3.586 1.00 93.38 155 HIS A CA 1
ATOM 1216 C C . HIS A 1 155 ? 0.082 8.368 3.742 1.00 93.38 155 HIS A C 1
ATOM 1218 O O . HIS A 1 155 ? 0.132 7.432 2.949 1.00 93.38 155 HIS A O 1
ATOM 1224 N N . LEU A 1 156 ? -0.806 8.413 4.739 1.00 94.75 156 LEU A N 1
ATOM 1225 C CA . LEU A 1 156 ? -1.808 7.372 4.957 1.00 94.75 156 LEU A CA 1
ATOM 1226 C C . LEU A 1 156 ? -2.982 7.518 3.985 1.00 94.75 156 LEU A C 1
ATOM 1228 O O . LEU A 1 156 ? -3.438 6.511 3.456 1.00 94.75 156 LEU A O 1
ATOM 1232 N N . ALA A 1 157 ? -3.388 8.747 3.649 1.00 94.06 157 ALA A N 1
ATOM 1233 C CA . ALA A 1 157 ? -4.381 8.986 2.595 1.00 94.06 157 ALA A CA 1
ATOM 1234 C C . ALA A 1 157 ? -3.928 8.438 1.224 1.00 94.06 157 ALA A C 1
ATOM 1236 O O . ALA A 1 157 ? -4.725 7.892 0.465 1.00 94.06 157 ALA A O 1
ATOM 1237 N N . LEU A 1 158 ? -2.627 8.506 0.916 1.00 96.00 158 LEU A N 1
ATOM 1238 C CA . LEU A 1 158 ? -2.072 7.888 -0.292 1.00 96.00 158 LEU A CA 1
ATOM 1239 C C . LEU A 1 158 ? -2.240 6.361 -0.310 1.00 96.00 158 LEU A C 1
ATOM 1241 O O . LEU A 1 158 ? -2.378 5.793 -1.393 1.00 96.00 158 LEU A O 1
ATOM 1245 N N . LEU A 1 159 ? -2.242 5.685 0.846 1.00 97.50 159 LEU A N 1
ATOM 1246 C CA . LEU A 1 159 ? -2.497 4.242 0.901 1.00 97.50 159 LEU A CA 1
ATOM 1247 C C . LEU A 1 159 ? -3.941 3.916 0.511 1.00 97.50 159 LEU A C 1
ATOM 1249 O O . LEU A 1 159 ? -4.146 2.952 -0.225 1.00 97.50 159 LEU A O 1
ATOM 1253 N N . ASP A 1 160 ? -4.911 4.730 0.932 1.00 97.19 160 ASP A N 1
ATOM 1254 C CA . ASP A 1 160 ? -6.326 4.572 0.563 1.00 97.19 160 ASP A CA 1
ATOM 1255 C C . ASP A 1 160 ? -6.517 4.714 -0.957 1.00 97.19 160 ASP A C 1
ATOM 1257 O O . ASP A 1 160 ? -7.236 3.943 -1.602 1.00 97.19 160 ASP A O 1
ATOM 1261 N N . GLU A 1 161 ? -5.807 5.659 -1.571 1.00 97.50 161 GLU A N 1
ATOM 1262 C CA . GLU A 1 161 ? -5.832 5.857 -3.022 1.00 97.50 161 GLU A CA 1
ATOM 1263 C C . GLU A 1 161 ? -5.151 4.705 -3.772 1.00 97.50 161 GLU A C 1
ATOM 1265 O O . GLU A 1 161 ? -5.686 4.194 -4.758 1.00 97.50 161 GLU A O 1
ATOM 1270 N N . VAL A 1 162 ? -4.019 4.192 -3.276 1.00 98.25 162 VAL A N 1
ATOM 1271 C CA . VAL A 1 162 ? -3.399 2.984 -3.850 1.00 98.25 162 VAL A CA 1
ATOM 1272 C C . VAL A 1 162 ? -4.320 1.768 -3.701 1.00 98.25 162 VAL A C 1
ATOM 1274 O O . VAL A 1 162 ? -4.459 1.000 -4.655 1.00 98.25 162 VAL A O 1
ATOM 1277 N N . ALA A 1 163 ? -4.986 1.604 -2.555 1.00 98.00 163 ALA A N 1
ATOM 1278 C CA . ALA A 1 163 ? -5.956 0.536 -2.318 1.00 98.00 163 ALA A CA 1
ATOM 1279 C C . ALA A 1 163 ? -7.172 0.630 -3.248 1.00 98.00 163 ALA A C 1
ATOM 1281 O O . ALA A 1 163 ? -7.701 -0.395 -3.680 1.00 98.00 163 ALA A O 1
ATOM 1282 N N . THR A 1 164 ? -7.599 1.847 -3.581 1.00 97.75 164 THR A N 1
ATOM 1283 C CA . THR A 1 164 ? -8.708 2.093 -4.509 1.00 97.75 164 THR A CA 1
ATOM 1284 C C . THR A 1 164 ? -8.364 1.638 -5.928 1.00 97.75 164 THR A C 1
ATOM 1286 O O . THR A 1 164 ? -9.224 1.109 -6.630 1.00 97.75 164 THR A O 1
ATOM 1289 N N . VAL A 1 165 ? -7.108 1.808 -6.351 1.00 97.19 165 VAL A N 1
ATOM 1290 C CA . VAL A 1 165 ? -6.684 1.511 -7.727 1.00 97.19 165 VAL A CA 1
ATOM 1291 C C . VAL A 1 165 ? -6.154 0.079 -7.896 1.00 97.19 165 VAL A C 1
ATOM 1293 O O . VAL A 1 165 ? -6.338 -0.507 -8.962 1.00 97.19 165 VAL A O 1
ATOM 1296 N N . HIS A 1 166 ? -5.525 -0.512 -6.871 1.00 97.81 166 HIS A N 1
ATOM 1297 C CA . HIS A 1 166 ? -4.817 -1.798 -6.984 1.00 97.81 166 HIS A CA 1
ATOM 1298 C C . HIS A 1 166 ? -5.219 -2.815 -5.916 1.00 97.81 166 HIS A C 1
ATOM 1300 O O . HIS A 1 166 ? -4.606 -2.899 -4.849 1.00 97.81 166 HIS A O 1
ATOM 1306 N N . SER A 1 167 ? -6.167 -3.692 -6.247 1.00 97.69 167 SER A N 1
ATOM 1307 C CA . SER A 1 167 ? -6.591 -4.775 -5.346 1.00 97.69 167 SER A CA 1
ATOM 1308 C C . SER A 1 167 ? -5.478 -5.769 -5.004 1.00 97.69 167 SER A C 1
ATOM 1310 O O . SER A 1 167 ? -5.399 -6.267 -3.882 1.00 97.69 167 SER A O 1
ATOM 1312 N N . SER A 1 168 ? -4.540 -6.005 -5.927 1.00 97.38 168 SER A N 1
ATOM 1313 C CA . SER A 1 168 ? -3.387 -6.880 -5.687 1.00 97.38 168 SER A CA 1
ATOM 1314 C C . SER A 1 168 ? -2.426 -6.355 -4.614 1.00 97.38 168 SER A C 1
ATOM 1316 O O . SER A 1 168 ? -1.606 -7.123 -4.113 1.00 97.38 168 SER A O 1
ATOM 1318 N N . LEU A 1 169 ? -2.502 -5.065 -4.262 1.00 98.12 169 LEU A N 1
ATOM 1319 C CA . LEU A 1 169 ? -1.643 -4.438 -3.253 1.00 98.12 169 LEU A CA 1
ATOM 1320 C C . LEU A 1 169 ? -2.283 -4.387 -1.860 1.00 98.12 169 LEU A C 1
ATOM 1322 O O . LEU A 1 169 ? -1.588 -4.086 -0.887 1.00 98.12 169 LEU A O 1
ATOM 1326 N N . HIS A 1 170 ? -3.563 -4.757 -1.721 1.00 98.56 170 HIS A N 1
ATOM 1327 C CA . HIS A 1 170 ? -4.248 -4.779 -0.424 1.00 98.56 170 HIS A CA 1
ATOM 1328 C C . HIS A 1 170 ? -3.503 -5.573 0.661 1.00 98.56 170 HIS A C 1
ATOM 1330 O O . HIS A 1 170 ? -3.375 -5.050 1.767 1.00 98.56 170 HIS A O 1
ATOM 1336 N N . PRO A 1 171 ? -2.933 -6.772 0.396 1.00 98.25 171 PRO A N 1
ATOM 1337 C CA . PRO A 1 171 ? -2.212 -7.515 1.431 1.00 98.25 171 PRO A CA 1
ATOM 1338 C C . PRO A 1 171 ? -0.971 -6.783 1.955 1.00 98.25 171 PRO A C 1
ATOM 1340 O O . PRO A 1 171 ? -0.601 -6.944 3.118 1.00 98.25 171 PRO A O 1
ATOM 1343 N N . GLN A 1 172 ? -0.310 -5.992 1.104 1.00 98.00 172 GLN A N 1
ATOM 1344 C CA . GLN A 1 172 ? 0.863 -5.213 1.492 1.00 98.00 172 GLN A CA 1
ATOM 1345 C C . GLN A 1 172 ? 0.459 -4.008 2.349 1.00 98.00 172 GLN A C 1
ATOM 1347 O O . GLN A 1 172 ? 1.093 -3.757 3.372 1.00 98.00 172 GLN A O 1
ATOM 1352 N N . ILE A 1 173 ? -0.623 -3.319 1.972 1.00 98.62 173 ILE A N 1
ATOM 1353 C CA . ILE A 1 173 ? -1.183 -2.193 2.731 1.00 98.62 173 ILE A CA 1
ATOM 1354 C C . ILE A 1 173 ? -1.663 -2.666 4.105 1.00 98.62 173 ILE A C 1
ATOM 1356 O O . ILE A 1 173 ? -1.255 -2.103 5.117 1.00 98.62 173 ILE A O 1
ATOM 1360 N N . LEU A 1 174 ? -2.442 -3.751 4.164 1.00 98.75 174 LEU A N 1
ATOM 1361 C CA . LEU A 1 174 ? -2.928 -4.305 5.429 1.00 98.75 174 LEU A CA 1
ATOM 1362 C C . LEU A 1 174 ? -1.775 -4.673 6.367 1.00 98.75 174 LEU A C 1
ATOM 1364 O O . LEU A 1 174 ? -1.824 -4.364 7.553 1.00 98.75 174 LEU A O 1
ATOM 1368 N N . ARG A 1 175 ? -0.707 -5.289 5.845 1.00 98.62 175 ARG A N 1
ATOM 1369 C CA . ARG A 1 175 ? 0.475 -5.632 6.650 1.00 98.62 175 ARG A CA 1
ATOM 1370 C C . ARG A 1 175 ? 1.121 -4.396 7.278 1.00 98.62 175 ARG A C 1
ATOM 1372 O O . ARG A 1 175 ? 1.544 -4.463 8.429 1.00 98.62 175 ARG A O 1
ATOM 1379 N N . LEU A 1 176 ? 1.203 -3.293 6.534 1.00 98.50 176 LEU A N 1
ATOM 1380 C CA . LEU A 1 176 ? 1.712 -2.030 7.061 1.00 98.50 176 LEU A CA 1
ATOM 1381 C C . LEU A 1 176 ? 0.784 -1.471 8.145 1.00 98.50 176 LEU A C 1
ATOM 1383 O O . LEU A 1 176 ? 1.264 -1.144 9.225 1.00 98.50 176 LEU A O 1
ATOM 1387 N N . LEU A 1 177 ? -0.528 -1.421 7.895 1.00 98.50 177 LEU A N 1
ATOM 1388 C CA . LEU A 1 177 ? -1.504 -0.932 8.876 1.00 98.50 177 LEU A CA 1
ATOM 1389 C C . LEU A 1 177 ? -1.460 -1.744 10.179 1.00 98.50 177 LEU A C 1
ATOM 1391 O O . LEU A 1 177 ? -1.418 -1.152 11.251 1.00 98.50 177 LEU A O 1
ATOM 1395 N N . ILE A 1 178 ? -1.376 -3.076 10.093 1.00 98.44 178 ILE A N 1
ATOM 1396 C CA . ILE A 1 178 ? -1.206 -3.970 11.252 1.00 98.44 178 ILE A CA 1
ATOM 1397 C C . ILE A 1 178 ? 0.082 -3.638 12.009 1.00 98.44 178 ILE A C 1
ATOM 1399 O O . ILE A 1 178 ? 0.061 -3.442 13.220 1.00 98.44 178 ILE A O 1
ATOM 1403 N N . ARG A 1 179 ? 1.210 -3.517 11.296 1.00 98.06 179 ARG A N 1
ATOM 1404 C CA . ARG A 1 179 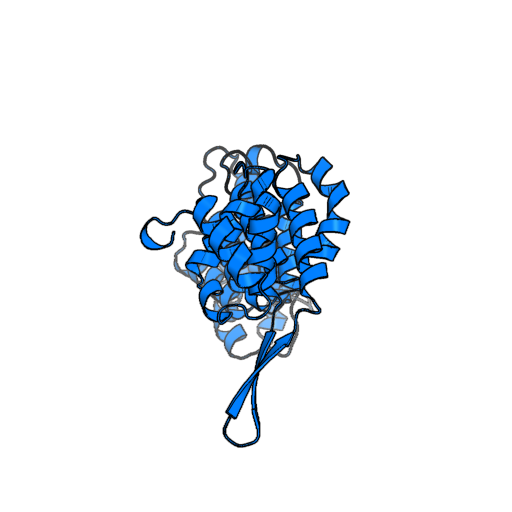? 2.507 -3.192 11.907 1.00 98.06 179 ARG A CA 1
ATOM 1405 C C . ARG A 1 179 ? 2.471 -1.862 12.663 1.00 98.06 179 ARG A C 1
ATOM 1407 O O . ARG A 1 179 ? 3.097 -1.754 13.713 1.00 98.06 179 ARG A O 1
ATOM 1414 N N . LEU A 1 180 ? 1.781 -0.856 12.127 1.00 96.69 180 LEU A N 1
ATOM 1415 C CA . LEU A 1 180 ? 1.624 0.444 12.780 1.00 96.69 180 LEU A CA 1
ATOM 1416 C C . LEU A 1 180 ? 0.675 0.357 13.977 1.00 96.69 180 LEU A C 1
ATOM 1418 O O . LEU A 1 180 ? 0.981 0.911 15.031 1.00 96.69 180 LEU A O 1
ATOM 1422 N N . PHE A 1 181 ? -0.428 -0.378 13.844 1.00 97.00 181 PHE A N 1
ATOM 1423 C CA . PHE A 1 181 ? -1.423 -0.550 14.900 1.00 97.00 181 PHE A CA 1
ATOM 1424 C C . PHE A 1 181 ? -0.838 -1.247 16.138 1.00 97.00 181 PHE A C 1
ATOM 1426 O O . PHE A 1 181 ? -1.080 -0.822 17.269 1.00 97.00 181 PHE A O 1
ATOM 1433 N N . GLU A 1 182 ? -0.003 -2.264 15.912 1.00 95.62 182 GLU A N 1
ATOM 1434 C CA . GLU A 1 182 ? 0.700 -3.029 16.952 1.00 95.62 182 GLU A CA 1
ATOM 1435 C C . GLU A 1 182 ? 1.990 -2.355 17.442 1.00 95.62 182 GLU A C 1
ATOM 1437 O O . GLU A 1 182 ? 2.645 -2.851 18.363 1.00 95.62 182 GLU A O 1
ATOM 1442 N N . SER A 1 183 ? 2.395 -1.235 16.835 1.00 94.06 183 SER A N 1
ATOM 1443 C CA . SER A 1 183 ? 3.622 -0.549 17.232 1.00 94.06 183 SER A CA 1
ATOM 1444 C C . SER A 1 183 ? 3.492 0.063 18.628 1.00 94.06 183 SER A C 1
ATOM 1446 O O . SER A 1 183 ? 2.458 0.620 19.006 1.00 94.06 183 SER A O 1
ATOM 1448 N N . LYS A 1 184 ? 4.574 -0.027 19.409 1.00 89.75 184 LYS A N 1
ATOM 1449 C CA . LYS A 1 184 ? 4.673 0.674 20.690 1.00 89.75 184 LYS A CA 1
ATOM 1450 C C . LYS A 1 184 ? 4.984 2.141 20.433 1.00 89.75 184 LYS A C 1
ATOM 1452 O O . LYS A 1 184 ? 5.954 2.449 19.746 1.00 89.75 184 LYS A O 1
ATOM 1457 N N . GLN A 1 185 ? 4.169 3.018 21.003 1.00 89.44 185 GLN A N 1
ATOM 1458 C CA . GLN A 1 185 ? 4.306 4.469 20.902 1.00 89.44 185 GLN A CA 1
ATOM 1459 C C . GLN A 1 185 ? 4.470 5.070 22.301 1.00 89.44 185 GLN A C 1
ATOM 1461 O O . GLN A 1 185 ? 3.751 5.987 22.684 1.00 89.44 185 GLN A O 1
ATOM 1466 N N . ASP A 1 186 ? 5.411 4.524 23.078 1.00 87.69 186 ASP A N 1
ATOM 1467 C CA . ASP A 1 186 ? 5.594 4.813 24.511 1.00 87.69 186 ASP A CA 1
ATOM 1468 C C . ASP A 1 186 ? 5.887 6.302 24.805 1.00 87.69 186 ASP A C 1
ATOM 1470 O O . ASP A 1 186 ? 5.725 6.767 25.929 1.00 87.69 186 ASP A O 1
ATOM 1474 N N . GLU A 1 187 ? 6.311 7.058 23.791 1.00 87.50 187 GLU A N 1
ATOM 1475 C CA . GLU A 1 187 ? 6.626 8.487 23.875 1.00 87.50 187 GLU A CA 1
ATOM 1476 C C . GLU A 1 187 ? 5.427 9.400 23.550 1.00 87.50 187 GLU A C 1
ATOM 1478 O O . GLU A 1 187 ? 5.540 10.617 23.697 1.00 87.50 187 GLU A O 1
ATOM 1483 N N . LEU A 1 188 ? 4.299 8.844 23.091 1.00 89.44 188 LEU A N 1
ATOM 1484 C CA . LEU A 1 188 ? 3.055 9.581 22.849 1.00 89.44 188 LEU A CA 1
ATOM 1485 C C . LEU A 1 188 ? 2.150 9.514 24.080 1.00 89.44 188 LEU A C 1
ATOM 1487 O O . LEU A 1 188 ? 2.064 8.485 24.752 1.00 89.44 188 LEU A O 1
ATOM 1491 N 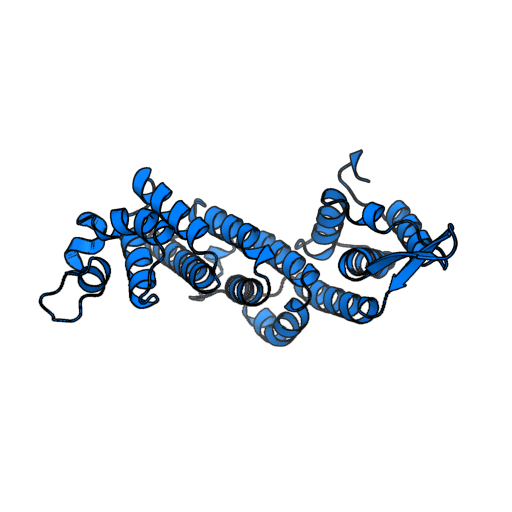N . GLU A 1 189 ? 1.404 10.587 24.337 1.00 91.44 189 GLU A N 1
ATOM 1492 C CA . GLU A 1 189 ? 0.353 10.578 25.355 1.00 91.44 189 GLU A CA 1
ATOM 1493 C C . GLU A 1 189 ? -0.713 9.517 25.036 1.00 91.44 189 GLU A C 1
ATOM 1495 O O . GLU A 1 189 ? -1.039 9.277 23.874 1.00 91.44 189 GLU A O 1
ATOM 1500 N N . ILE A 1 190 ? -1.296 8.900 26.069 1.00 91.62 190 ILE A N 1
ATOM 1501 C CA . ILE A 1 190 ? -2.252 7.786 25.925 1.00 91.62 190 ILE A CA 1
ATOM 1502 C C . ILE A 1 190 ? -3.420 8.152 24.996 1.00 91.62 190 ILE A C 1
ATOM 1504 O O . ILE A 1 190 ? -3.813 7.349 24.152 1.00 91.62 190 ILE A O 1
ATOM 1508 N N . LEU A 1 191 ? -3.950 9.374 25.117 1.00 90.50 191 LEU A N 1
ATOM 1509 C CA . LEU A 1 191 ? -5.043 9.847 24.266 1.00 90.50 191 LEU A CA 1
ATOM 1510 C C . LEU A 1 191 ? -4.613 9.957 22.795 1.00 90.50 191 LEU A C 1
ATOM 1512 O O . LEU A 1 191 ? -5.359 9.553 21.909 1.00 90.50 191 LEU A O 1
ATOM 1516 N N . VAL A 1 192 ? -3.390 10.426 22.532 1.00 90.38 192 VAL A N 1
ATOM 1517 C CA . VAL A 1 192 ? -2.829 10.519 21.174 1.00 90.38 192 VAL A CA 1
ATOM 1518 C C . VAL A 1 192 ? -2.613 9.126 20.580 1.00 90.38 192 VAL A C 1
ATOM 1520 O O . VAL A 1 192 ? -2.924 8.904 19.413 1.00 90.38 192 VAL A O 1
ATOM 1523 N N . GLN A 1 193 ? -2.152 8.157 21.379 1.00 92.12 193 GLN A N 1
ATOM 1524 C CA . GLN A 1 193 ? -2.043 6.760 20.938 1.00 92.12 193 GLN A CA 1
ATOM 1525 C C . GLN A 1 193 ? -3.407 6.170 20.559 1.00 92.12 193 GLN A C 1
ATOM 1527 O O . GLN A 1 193 ? -3.513 5.435 19.576 1.00 92.12 193 GLN A O 1
ATOM 1532 N N . LEU A 1 194 ? -4.451 6.482 21.333 1.00 92.75 194 LEU A N 1
ATOM 1533 C CA . LEU A 1 194 ? -5.809 6.016 21.065 1.00 92.75 194 LEU A CA 1
ATOM 1534 C C . LEU A 1 194 ? -6.350 6.595 19.751 1.00 92.75 194 LEU A C 1
ATOM 1536 O O . LEU A 1 194 ? -6.839 5.837 18.915 1.00 92.75 194 LEU A O 1
ATOM 1540 N N . GLU A 1 195 ? -6.213 7.905 19.540 1.00 92.00 195 GLU A N 1
ATOM 1541 C CA . GLU A 1 195 ? -6.638 8.569 18.299 1.00 92.00 195 GLU A CA 1
ATOM 1542 C C . GLU A 1 195 ? -5.835 8.086 17.082 1.00 92.00 195 GLU A C 1
ATOM 1544 O O . GLU A 1 195 ? -6.408 7.812 16.029 1.00 92.00 195 GLU A O 1
ATOM 1549 N N . MET A 1 196 ? -4.527 7.852 17.237 1.00 93.12 196 MET A N 1
ATOM 1550 C CA . MET A 1 196 ? -3.706 7.225 16.196 1.00 93.12 196 MET A CA 1
ATOM 1551 C C . MET A 1 196 ? -4.231 5.829 15.825 1.00 93.12 196 MET A C 1
ATOM 1553 O O . MET A 1 196 ? -4.311 5.484 14.647 1.00 93.12 196 MET A O 1
ATOM 1557 N N . ARG A 1 197 ? -4.607 5.007 16.811 1.00 95.50 197 ARG A N 1
ATOM 1558 C CA . ARG A 1 197 ? -5.155 3.668 16.553 1.00 95.50 197 ARG A CA 1
ATOM 1559 C C . ARG A 1 197 ? -6.518 3.720 15.868 1.00 95.50 197 ARG A C 1
ATOM 1561 O O . ARG A 1 197 ? -6.726 2.931 14.952 1.00 95.50 197 ARG A O 1
ATOM 1568 N N . LYS A 1 198 ? -7.408 4.645 16.247 1.00 96.06 198 LYS A N 1
ATOM 1569 C CA . LYS A 1 198 ? -8.678 4.873 15.532 1.00 96.06 198 LYS A CA 1
ATOM 1570 C C . LYS A 1 198 ? -8.436 5.274 14.080 1.00 96.06 198 LYS A C 1
ATOM 1572 O O . LYS A 1 198 ? -8.949 4.617 13.186 1.00 96.06 198 LYS A O 1
ATOM 1577 N N . MET A 1 199 ? -7.539 6.233 13.847 1.00 95.69 199 MET A N 1
ATOM 1578 C CA . MET A 1 199 ? -7.141 6.637 12.497 1.00 95.69 199 MET A CA 1
ATOM 1579 C C . MET A 1 199 ? -6.659 5.443 11.657 1.00 95.69 199 MET A C 1
ATOM 1581 O O . MET A 1 199 ? -6.991 5.346 10.478 1.00 95.69 199 MET A O 1
ATOM 1585 N N . LEU A 1 200 ? -5.876 4.523 12.230 1.00 97.31 200 LEU A N 1
ATOM 1586 C CA . LEU A 1 200 ? -5.440 3.310 11.527 1.00 97.31 200 LEU A CA 1
ATOM 1587 C C . LEU A 1 200 ? -6.600 2.340 11.258 1.00 97.31 200 LEU A C 1
ATOM 1589 O O . LEU A 1 200 ? -6.626 1.725 10.189 1.00 97.31 200 LEU A O 1
ATOM 1593 N N . LEU A 1 201 ? -7.559 2.222 12.181 1.00 98.00 201 LEU A N 1
ATOM 1594 C CA . LEU A 1 201 ? -8.785 1.449 11.966 1.00 98.00 201 LEU A CA 1
ATOM 1595 C C . LEU A 1 201 ? -9.620 2.035 10.825 1.00 98.00 201 LEU A C 1
ATOM 1597 O O . LEU A 1 201 ? -10.073 1.259 9.991 1.00 98.00 201 LEU A O 1
ATOM 1601 N N . ASP A 1 202 ? -9.719 3.359 10.687 1.00 97.88 202 ASP A N 1
ATOM 1602 C CA . ASP A 1 202 ? -10.411 3.987 9.549 1.00 97.88 202 ASP A CA 1
ATOM 1603 C C . ASP A 1 202 ? -9.793 3.579 8.210 1.00 97.88 202 ASP A C 1
ATOM 1605 O O . ASP A 1 202 ? -10.500 3.316 7.238 1.00 97.88 202 ASP A O 1
ATOM 1609 N N . ARG A 1 203 ? -8.456 3.495 8.143 1.00 97.88 203 ARG A N 1
ATOM 1610 C CA . ARG A 1 203 ? -7.756 3.025 6.935 1.00 97.88 203 ARG A CA 1
ATOM 1611 C C . ARG A 1 203 ? -8.031 1.536 6.688 1.00 97.88 203 ARG A C 1
ATOM 1613 O O . ARG A 1 203 ? -8.162 1.110 5.542 1.00 97.88 203 ARG A O 1
ATOM 1620 N N . MET A 1 204 ? -8.159 0.726 7.743 1.00 98.56 204 MET A N 1
ATOM 1621 C CA . MET A 1 204 ? -8.571 -0.679 7.614 1.00 98.56 204 MET A CA 1
ATOM 1622 C C . MET A 1 204 ? -10.027 -0.811 7.143 1.00 98.56 204 MET A C 1
ATOM 1624 O O . MET A 1 204 ? -10.308 -1.671 6.306 1.00 98.56 204 MET A O 1
ATOM 1628 N N . VAL A 1 205 ? -10.936 0.048 7.617 1.00 98.31 205 VAL A N 1
ATOM 1629 C CA . VAL A 1 205 ? -12.323 0.131 7.135 1.00 98.31 205 VAL A CA 1
ATOM 1630 C C . VAL A 1 205 ? -12.340 0.567 5.671 1.00 98.31 205 VAL A C 1
ATOM 1632 O O . VAL A 1 205 ? -12.980 -0.096 4.858 1.00 98.31 205 VAL A O 1
ATOM 1635 N N . ASN A 1 206 ? -11.557 1.578 5.278 1.00 97.69 206 ASN A N 1
ATOM 1636 C CA . ASN A 1 206 ? -11.395 1.951 3.870 1.00 97.69 206 ASN A CA 1
ATOM 1637 C C . ASN A 1 206 ? -10.976 0.738 3.025 1.00 97.69 206 ASN A C 1
ATOM 1639 O O . ASN A 1 206 ? -11.645 0.406 2.046 1.00 97.69 206 ASN A O 1
ATOM 1643 N N . LEU A 1 207 ? -9.945 0.004 3.448 1.00 98.06 207 LEU A N 1
ATOM 1644 C CA . LEU A 1 207 ? -9.468 -1.192 2.754 1.00 98.06 207 LEU A CA 1
ATOM 1645 C C . LEU A 1 207 ? -10.541 -2.296 2.661 1.00 98.06 207 LEU A C 1
ATOM 1647 O O . LEU A 1 207 ? -10.659 -2.965 1.628 1.00 98.06 207 LEU A O 1
ATOM 1651 N N . LEU A 1 208 ? -11.360 -2.454 3.706 1.00 98.00 208 LEU A N 1
ATOM 1652 C CA . LEU A 1 208 ? -12.537 -3.325 3.716 1.00 98.00 208 LEU A CA 1
ATOM 1653 C C . LEU A 1 208 ? -13.548 -2.893 2.644 1.00 98.00 208 LEU A C 1
ATOM 1655 O O . LEU A 1 208 ? -13.957 -3.734 1.842 1.00 98.00 208 LEU A O 1
ATOM 1659 N N . THR A 1 209 ? -13.877 -1.597 2.540 1.00 97.00 209 THR A N 1
ATOM 1660 C CA . THR A 1 209 ? -14.787 -1.078 1.494 1.00 97.00 209 THR A CA 1
ATOM 1661 C C . THR A 1 209 ? -14.250 -1.254 0.072 1.00 97.00 209 THR A C 1
ATOM 1663 O O . THR A 1 209 ? -15.020 -1.264 -0.886 1.00 97.00 209 THR A O 1
ATOM 1666 N N . ARG A 1 210 ? -12.931 -1.433 -0.090 1.00 97.06 210 ARG A N 1
ATOM 1667 C CA . ARG A 1 210 ? -12.295 -1.738 -1.383 1.00 97.06 210 ARG A CA 1
ATOM 1668 C C . ARG A 1 210 ? -12.261 -3.232 -1.714 1.00 97.06 210 ARG A C 1
ATOM 1670 O O . ARG A 1 210 ? -11.746 -3.603 -2.765 1.00 97.06 210 ARG A O 1
ATOM 1677 N N . GLY A 1 211 ? -12.825 -4.088 -0.862 1.00 95.75 211 GLY A N 1
ATOM 1678 C CA . GLY A 1 211 ? -12.960 -5.527 -1.099 1.00 95.75 211 GLY A CA 1
ATOM 1679 C C . GLY A 1 211 ? -11.988 -6.406 -0.308 1.00 95.75 211 GLY A C 1
ATOM 1680 O O . GLY A 1 211 ? -12.073 -7.629 -0.406 1.00 95.75 211 GLY A O 1
ATOM 1681 N N . CYS A 1 212 ? -11.110 -5.842 0.531 1.00 97.25 212 CYS A N 1
ATOM 1682 C CA . CYS A 1 212 ? -10.223 -6.621 1.407 1.00 97.25 212 CYS A CA 1
ATOM 1683 C C . CYS A 1 212 ? -10.912 -7.030 2.724 1.00 97.25 212 CYS A C 1
ATOM 1685 O O . CYS A 1 212 ? -10.356 -6.896 3.812 1.00 97.25 212 CYS A O 1
ATOM 1687 N N . VAL A 1 213 ? -12.150 -7.519 2.641 1.00 97.19 213 VAL A N 1
ATOM 1688 C CA . VAL A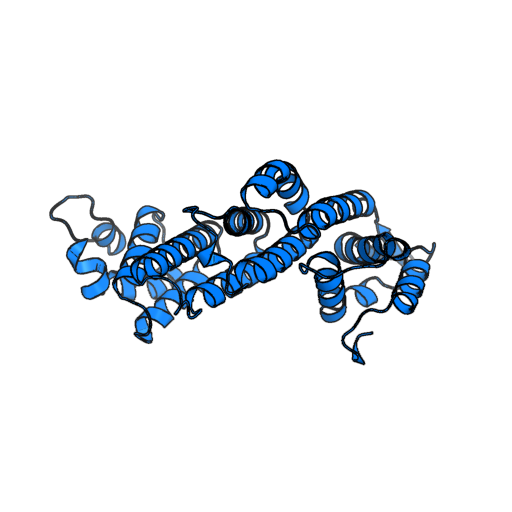 1 213 ? -13.019 -7.710 3.812 1.00 97.19 213 VAL A CA 1
ATOM 1689 C C . VAL A 1 213 ? -12.488 -8.794 4.749 1.00 97.19 213 VAL A C 1
ATOM 1691 O O . VAL A 1 213 ? -12.203 -8.542 5.918 1.00 97.19 213 VAL A O 1
ATOM 1694 N N . VAL A 1 214 ? -12.326 -10.013 4.232 1.00 97.50 214 VAL A N 1
ATOM 1695 C CA . VAL A 1 214 ? -11.984 -11.193 5.040 1.00 97.50 214 VAL A CA 1
ATOM 1696 C C . VAL A 1 214 ? -10.653 -11.026 5.786 1.00 97.50 214 VAL A C 1
ATOM 1698 O O . VAL A 1 214 ? -10.632 -11.285 6.991 1.00 97.50 214 VAL A O 1
ATOM 1701 N N . PRO A 1 215 ? -9.548 -10.574 5.153 1.00 98.19 215 PRO A N 1
ATOM 1702 C CA . PRO A 1 215 ? -8.283 -10.384 5.860 1.00 98.19 215 PRO A CA 1
ATOM 1703 C C . PRO A 1 215 ? -8.366 -9.354 6.993 1.00 98.19 215 PRO A C 1
ATOM 1705 O O . PRO A 1 215 ? -7.829 -9.610 8.070 1.00 98.19 215 PRO A O 1
ATOM 1708 N N . VAL A 1 216 ? -9.065 -8.233 6.773 1.00 98.56 216 VAL A N 1
ATOM 1709 C CA . VAL A 1 216 ? -9.234 -7.170 7.776 1.00 98.56 216 VAL A CA 1
ATOM 1710 C C . VAL A 1 216 ? -10.043 -7.678 8.970 1.00 98.56 216 VAL A C 1
ATOM 1712 O O . VAL A 1 216 ? -9.568 -7.636 10.102 1.00 98.56 216 VAL A O 1
ATOM 1715 N N . VAL A 1 217 ? -11.234 -8.236 8.732 1.00 98.06 217 VAL A N 1
ATOM 1716 C CA . VAL A 1 217 ? -12.108 -8.716 9.818 1.00 98.06 217 VAL A CA 1
ATOM 1717 C C . VAL A 1 217 ? -11.446 -9.854 10.593 1.00 98.06 217 VAL A C 1
ATOM 1719 O O . VAL A 1 217 ? -11.533 -9.912 11.820 1.00 98.06 217 VAL A O 1
ATOM 1722 N N . LYS A 1 218 ? -10.736 -10.752 9.899 1.00 98.19 218 LYS A N 1
ATOM 1723 C CA . LYS A 1 218 ? -9.988 -11.838 10.539 1.00 98.19 218 LYS A CA 1
ATOM 1724 C C . LYS A 1 218 ? -8.902 -11.311 11.476 1.00 98.19 218 LYS A C 1
ATOM 1726 O O . LYS A 1 218 ? -8.716 -11.898 12.539 1.00 98.19 218 LYS A O 1
ATOM 1731 N N . TYR A 1 219 ? -8.207 -10.238 11.103 1.00 98.44 219 TYR A N 1
ATOM 1732 C CA . TYR A 1 219 ? -7.215 -9.599 11.964 1.00 98.44 219 TYR A CA 1
ATOM 1733 C C . TYR A 1 219 ? -7.858 -9.014 13.230 1.00 98.44 219 TYR A C 1
ATOM 1735 O O . TYR A 1 219 ? -7.469 -9.389 14.333 1.00 98.44 219 TYR A O 1
ATOM 1743 N N . ILE A 1 220 ? -8.910 -8.201 13.089 1.00 98.06 220 ILE A N 1
ATOM 1744 C CA . ILE A 1 220 ? -9.589 -7.584 14.243 1.00 98.06 220 ILE A CA 1
ATOM 1745 C C . ILE A 1 220 ? -10.189 -8.643 15.178 1.00 98.06 220 ILE A C 1
ATOM 1747 O O . ILE A 1 220 ? -10.056 -8.550 16.400 1.00 98.06 220 ILE A O 1
ATOM 1751 N N . LYS A 1 221 ? -10.760 -9.717 14.620 1.00 96.69 221 LYS A N 1
ATOM 1752 C CA . LYS A 1 221 ? -11.225 -10.869 15.404 1.00 96.69 221 LYS A CA 1
ATOM 1753 C C . LYS A 1 221 ? -10.097 -11.497 16.226 1.00 96.69 221 LYS A C 1
ATOM 1755 O O . LYS A 1 221 ? -10.323 -11.874 17.372 1.00 96.69 221 LYS A O 1
ATOM 1760 N N . GLN A 1 222 ? -8.891 -11.613 15.669 1.00 97.00 222 GLN A N 1
ATOM 1761 C CA . GLN A 1 222 ? -7.734 -12.142 16.398 1.00 97.00 222 GLN A CA 1
ATOM 1762 C C . GLN A 1 222 ? -7.301 -11.216 17.536 1.00 97.00 222 GLN A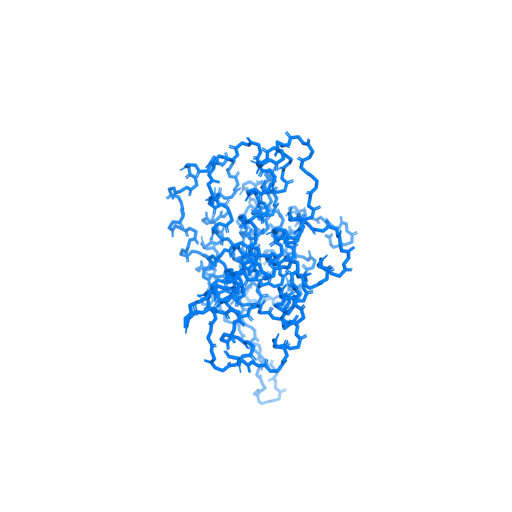 C 1
ATOM 1764 O O . GLN A 1 222 ? -7.026 -11.720 18.621 1.00 97.00 222 GLN A O 1
ATOM 1769 N N . CYS A 1 223 ? -7.292 -9.897 17.329 1.00 96.12 223 CYS A N 1
ATOM 1770 C CA . CYS A 1 223 ? -7.038 -8.916 18.391 1.00 96.12 223 CYS A CA 1
ATOM 1771 C C . CYS A 1 223 ? -8.043 -9.064 19.543 1.00 96.12 223 CYS A C 1
ATOM 1773 O O . CYS A 1 223 ? -7.659 -9.180 20.706 1.00 96.12 223 CYS A O 1
ATOM 1775 N N . CYS A 1 224 ? -9.336 -9.173 19.216 1.00 93.69 224 CYS A N 1
ATOM 1776 C CA . CYS A 1 224 ? -10.389 -9.403 20.205 1.00 93.69 224 CYS A CA 1
ATOM 1777 C C . CYS A 1 224 ? -10.183 -10.716 20.984 1.00 93.69 224 CYS A C 1
ATOM 1779 O O . CYS A 1 224 ? -10.367 -10.745 22.195 1.00 93.69 224 CYS A O 1
ATOM 1781 N N . GLN A 1 225 ? -9.783 -11.799 20.311 1.00 94.06 225 GLN A N 1
ATOM 1782 C CA . GLN A 1 225 ? -9.548 -13.104 20.945 1.00 94.06 225 GLN A CA 1
ATOM 1783 C C . GLN A 1 225 ? -8.295 -13.139 21.827 1.00 94.06 225 GLN A C 1
ATOM 1785 O O . GLN A 1 225 ? -8.256 -13.887 22.801 1.00 94.06 225 GLN A O 1
ATOM 1790 N N . ARG A 1 226 ? -7.258 -12.373 21.471 1.00 94.31 226 ARG A N 1
ATOM 1791 C CA . ARG A 1 226 ? -6.020 -12.272 22.254 1.00 94.31 226 ARG A CA 1
ATOM 1792 C C . ARG A 1 226 ? -6.186 -11.404 23.498 1.00 94.31 226 ARG A C 1
ATOM 1794 O O . ARG A 1 226 ? -5.467 -11.627 24.467 1.00 94.31 226 ARG A O 1
ATOM 1801 N N . GLY A 1 227 ? -7.102 -10.435 23.465 1.00 90.12 227 GLY A N 1
ATOM 1802 C CA . GLY A 1 227 ? -7.309 -9.485 24.561 1.00 90.12 227 GLY A CA 1
ATOM 1803 C C . GLY A 1 227 ? -6.148 -8.502 24.743 1.00 90.12 227 GLY A C 1
ATOM 1804 O O . GLY A 1 227 ? -5.986 -7.936 25.818 1.00 90.12 227 GLY A O 1
ATOM 1805 N N . ASP A 1 228 ? -5.320 -8.314 23.712 1.00 89.19 228 ASP A N 1
ATOM 1806 C CA . ASP A 1 228 ? -4.176 -7.392 23.701 1.00 89.19 228 ASP A CA 1
ATOM 1807 C C . ASP A 1 228 ? -4.535 -5.992 23.167 1.00 89.19 228 ASP A C 1
ATOM 1809 O O . ASP A 1 228 ? -3.701 -5.086 23.167 1.00 89.19 228 ASP A O 1
ATOM 1813 N N . THR A 1 229 ? -5.783 -5.811 22.733 1.00 93.62 229 THR A N 1
ATOM 1814 C CA . THR A 1 229 ? -6.318 -4.572 22.168 1.00 93.62 229 THR A CA 1
ATOM 1815 C C . THR A 1 229 ? -7.495 -4.082 23.005 1.00 93.62 229 THR A C 1
ATOM 1817 O O . THR A 1 229 ? -8.355 -4.869 23.395 1.00 93.62 229 THR A O 1
ATOM 1820 N N . ASP A 1 230 ? -7.540 -2.775 23.265 1.00 92.81 230 ASP A N 1
ATOM 1821 C CA . ASP A 1 230 ? -8.611 -2.140 24.035 1.00 92.81 230 ASP A CA 1
ATOM 1822 C C . ASP A 1 230 ? -9.989 -2.401 23.399 1.00 92.81 230 ASP A C 1
ATOM 1824 O O . ASP A 1 230 ? -10.183 -2.198 22.196 1.00 92.81 230 ASP A O 1
ATOM 1828 N N . ILE A 1 231 ? -10.960 -2.823 24.214 1.00 94.00 231 ILE A N 1
ATOM 1829 C CA . ILE A 1 231 ? -12.330 -3.127 23.778 1.00 94.00 231 ILE A CA 1
ATOM 1830 C C . ILE A 1 231 ? -12.979 -1.916 23.093 1.00 94.00 231 ILE A C 1
ATOM 1832 O O . ILE A 1 231 ? -13.735 -2.089 22.140 1.00 94.00 231 ILE A O 1
ATOM 1836 N N . SER A 1 232 ? -12.656 -0.689 23.513 1.00 94.00 232 SER A N 1
ATOM 1837 C CA . SER A 1 232 ? -13.159 0.539 22.886 1.00 94.00 232 SER A CA 1
ATOM 1838 C C . SER A 1 232 ? -12.716 0.697 21.428 1.00 94.00 232 SER A C 1
ATOM 1840 O O . SER A 1 232 ? -13.485 1.219 20.624 1.00 94.00 232 SER A O 1
ATOM 1842 N N . LEU A 1 233 ? -11.530 0.201 21.055 1.00 97.00 233 LEU A N 1
ATOM 1843 C CA . LEU A 1 233 ? -11.043 0.207 19.671 1.00 97.00 233 LEU A CA 1
ATOM 1844 C C . LEU A 1 233 ? -11.738 -0.862 18.826 1.00 97.00 233 LEU A C 1
ATOM 1846 O O . LEU A 1 233 ? -12.090 -0.605 17.677 1.00 97.00 233 LEU A O 1
ATOM 1850 N N . ILE A 1 234 ? -11.980 -2.045 19.398 1.00 97.31 234 ILE A N 1
ATOM 1851 C CA . ILE A 1 234 ? -12.754 -3.092 18.718 1.00 97.31 234 ILE A CA 1
ATOM 1852 C C . ILE A 1 234 ? -14.194 -2.616 18.496 1.00 97.31 234 ILE A C 1
ATOM 1854 O O . ILE A 1 234 ? -14.718 -2.742 17.392 1.00 97.31 234 ILE A O 1
ATOM 1858 N N . ARG A 1 235 ? -14.805 -2.002 19.517 1.00 96.19 235 ARG A N 1
ATOM 1859 C CA . ARG A 1 235 ? -16.115 -1.348 19.427 1.00 96.19 235 ARG A CA 1
ATOM 1860 C C . ARG A 1 235 ? -16.131 -0.290 18.333 1.00 96.19 235 ARG A C 1
ATOM 1862 O O . ARG A 1 235 ? -17.035 -0.310 17.505 1.00 96.19 235 ARG A O 1
ATOM 1869 N N . TYR A 1 236 ? -15.130 0.587 18.300 1.00 96.81 236 TYR A N 1
ATOM 1870 C CA . TYR A 1 236 ? -15.002 1.608 17.264 1.00 96.81 236 TYR A CA 1
ATOM 1871 C C . TYR A 1 236 ? -15.017 0.990 15.860 1.00 96.81 236 TYR A C 1
ATOM 1873 O O . TYR A 1 236 ? -15.884 1.318 15.059 1.00 96.81 236 TYR A O 1
ATOM 1881 N N . PHE A 1 237 ? -14.154 0.002 15.601 1.00 98.12 237 PHE A N 1
ATOM 1882 C CA . PHE A 1 237 ? -14.126 -0.700 14.316 1.00 98.12 237 PHE A CA 1
ATOM 1883 C C . PHE A 1 237 ? -15.473 -1.340 13.952 1.00 98.12 237 PHE A C 1
ATOM 1885 O O . PHE A 1 237 ? -15.925 -1.220 12.817 1.00 98.12 237 PHE A O 1
ATOM 1892 N N . VAL A 1 238 ? -16.121 -2.029 14.900 1.00 97.25 238 VAL A N 1
ATOM 1893 C CA . VAL A 1 238 ? -17.425 -2.668 14.661 1.00 97.25 238 VAL A CA 1
ATOM 1894 C C . VAL A 1 238 ? -18.487 -1.633 14.286 1.00 97.25 238 VAL A C 1
ATOM 1896 O O . VAL A 1 238 ? -19.266 -1.892 13.375 1.00 97.25 238 VAL A O 1
ATOM 1899 N N . THR A 1 239 ? -18.475 -0.467 14.932 1.00 95.44 239 THR A N 1
ATOM 1900 C CA . THR A 1 239 ? -19.399 0.647 14.644 1.00 95.44 239 THR A CA 1
ATOM 1901 C C . THR A 1 239 ? -19.232 1.138 13.218 1.00 95.44 239 THR A C 1
ATOM 1903 O O . THR A 1 239 ? -20.177 1.085 12.441 1.00 95.44 239 THR A O 1
ATOM 1906 N N . GLU A 1 240 ? -18.008 1.517 12.850 1.00 96.88 240 GLU A N 1
ATOM 1907 C CA . GLU A 1 240 ? -17.697 2.055 11.522 1.00 96.88 240 GLU A CA 1
ATOM 1908 C C . GLU A 1 240 ? -18.048 1.051 10.414 1.00 96.88 240 GLU A C 1
ATOM 1910 O O . GLU A 1 240 ? -18.580 1.413 9.365 1.00 96.88 240 GLU A O 1
ATOM 1915 N N . VAL A 1 241 ? -17.795 -0.244 10.646 1.00 97.19 241 VAL A N 1
ATOM 1916 C CA . VAL A 1 241 ? -18.175 -1.291 9.692 1.00 97.19 241 VAL A CA 1
ATOM 1917 C C . VAL A 1 241 ? -19.692 -1.409 9.578 1.00 97.19 241 VAL A C 1
ATOM 1919 O O . VAL A 1 241 ? -20.189 -1.453 8.456 1.00 97.19 241 VAL A O 1
ATOM 1922 N N . LEU A 1 242 ? -20.423 -1.451 10.695 1.00 95.25 242 LEU A N 1
ATOM 1923 C CA . LEU A 1 242 ? -21.885 -1.553 10.693 1.00 95.25 242 LEU A CA 1
ATOM 1924 C C . LEU A 1 242 ? -22.554 -0.351 10.012 1.00 95.25 242 LEU A C 1
ATOM 1926 O O . LEU A 1 242 ? -23.502 -0.546 9.262 1.00 95.25 242 LEU A O 1
ATOM 1930 N N . GLU A 1 243 ? -22.023 0.857 10.199 1.00 93.56 243 GLU A N 1
ATOM 1931 C CA . GLU A 1 243 ? -22.509 2.074 9.531 1.00 93.56 243 GLU A CA 1
ATOM 1932 C C . GLU A 1 243 ? -22.210 2.099 8.020 1.00 93.56 243 GLU A C 1
ATOM 1934 O O . GLU A 1 243 ? -22.848 2.832 7.264 1.00 93.56 243 GLU A O 1
ATOM 1939 N N . THR A 1 244 ? -21.254 1.287 7.558 1.00 94.06 244 THR A N 1
ATOM 1940 C CA . THR A 1 244 ? -20.790 1.285 6.162 1.00 94.06 244 THR A CA 1
ATOM 1941 C C . THR A 1 244 ? -21.409 0.173 5.308 1.00 94.06 244 THR A C 1
ATOM 1943 O O . THR A 1 244 ? -21.499 0.305 4.083 1.00 94.06 244 THR A O 1
ATOM 1946 N N . ILE A 1 245 ? -21.791 -0.956 5.908 1.00 94.06 245 ILE A N 1
ATOM 1947 C CA . ILE A 1 245 ? -22.244 -2.147 5.174 1.00 94.06 245 ILE A CA 1
ATOM 1948 C C . ILE A 1 245 ? -23.768 -2.230 5.069 1.00 94.06 245 ILE A C 1
ATOM 1950 O O . ILE A 1 245 ? -24.508 -1.712 5.891 1.00 94.06 245 ILE A O 1
ATOM 1954 N N . THR A 1 246 ? -24.254 -2.984 4.085 1.00 91.81 246 THR A N 1
ATOM 1955 C CA . THR A 1 246 ? -25.670 -3.353 3.974 1.00 91.81 246 THR A CA 1
ATOM 1956 C C . THR A 1 246 ? -25.811 -4.756 3.383 1.00 91.81 246 THR A C 1
ATOM 1958 O O . THR A 1 246 ? -24.856 -5.308 2.828 1.00 91.81 246 THR A O 1
ATOM 1961 N N . HIS A 1 247 ? -26.994 -5.350 3.521 1.00 88.56 247 HIS A N 1
ATOM 1962 C CA . HIS A 1 247 ? -27.358 -6.636 2.930 1.00 88.56 247 HIS A CA 1
ATOM 1963 C C . HIS A 1 247 ? -27.204 -6.670 1.386 1.00 88.56 247 HIS A C 1
ATOM 1965 O O . HIS A 1 247 ? -27.330 -5.633 0.728 1.00 88.56 247 HIS A O 1
ATOM 1971 N N . PRO A 1 248 ? -26.997 -7.857 0.772 1.00 94.06 248 PRO A N 1
ATOM 1972 C CA . PRO A 1 248 ? -26.836 -9.180 1.390 1.00 94.06 248 PRO A CA 1
ATOM 1973 C C . PRO A 1 248 ? -25.403 -9.465 1.878 1.00 94.06 248 PRO A C 1
ATOM 1975 O O . PRO A 1 248 ? -24.425 -9.142 1.207 1.00 94.06 248 PRO A O 1
ATOM 1978 N N . TYR A 1 249 ? -25.280 -10.155 3.017 1.00 94.56 249 TYR A N 1
ATOM 1979 C CA . TYR A 1 249 ? -23.989 -10.546 3.594 1.00 94.56 249 TYR A CA 1
ATOM 1980 C C . TYR A 1 249 ? -23.531 -11.929 3.125 1.00 94.56 249 TYR A C 1
ATOM 1982 O O . TYR A 1 249 ? -24.328 -12.862 3.002 1.00 94.56 249 TYR A O 1
ATOM 1990 N N . SER A 1 250 ? -22.224 -12.093 2.913 1.00 95.56 250 SER A N 1
ATOM 1991 C CA . SER A 1 250 ? -21.651 -13.411 2.636 1.00 95.56 250 SER A CA 1
ATOM 1992 C C . SER A 1 250 ? -21.551 -14.252 3.921 1.00 95.56 250 SER A C 1
ATOM 1994 O O . SER A 1 250 ? -21.265 -13.703 4.990 1.00 95.56 250 SER A O 1
ATOM 1996 N N . PRO A 1 251 ? -21.708 -15.590 3.848 1.00 95.19 251 PRO A N 1
ATOM 1997 C CA . PRO A 1 251 ? -21.583 -16.457 5.024 1.00 95.19 251 PRO A CA 1
ATOM 1998 C C . PRO A 1 251 ? -20.220 -16.347 5.717 1.00 95.19 251 PRO A C 1
ATOM 2000 O O . PRO A 1 251 ? -20.141 -16.372 6.942 1.00 95.19 251 PRO A O 1
ATOM 2003 N N . GLU A 1 252 ? -19.148 -16.186 4.936 1.00 96.00 252 GLU A N 1
ATOM 2004 C CA . GLU A 1 252 ? -17.788 -16.038 5.461 1.00 96.00 252 GLU A CA 1
ATOM 2005 C C . GLU A 1 252 ? -17.632 -14.748 6.277 1.00 96.00 252 GLU A C 1
ATOM 2007 O O . GLU A 1 252 ? -17.045 -14.772 7.361 1.00 96.00 252 GLU A O 1
ATOM 2012 N N . PHE A 1 253 ? -18.197 -13.634 5.800 1.00 96.75 253 PHE A N 1
ATOM 2013 C CA . PHE A 1 253 ? -18.193 -12.379 6.547 1.00 96.75 253 PHE A CA 1
ATOM 2014 C C . PHE A 1 253 ? -18.977 -12.514 7.854 1.00 96.75 253 PHE A C 1
ATOM 2016 O O . PHE A 1 253 ? -18.438 -12.198 8.913 1.00 96.75 253 PHE A O 1
ATOM 2023 N N . VAL A 1 254 ? -20.199 -13.057 7.800 1.00 96.12 254 VAL A N 1
ATOM 2024 C CA . VAL A 1 254 ? -21.044 -13.257 8.990 1.00 96.12 254 VAL A CA 1
ATOM 2025 C C . VAL A 1 254 ? -20.331 -14.129 10.026 1.00 96.12 254 VAL A C 1
ATOM 2027 O O . VAL A 1 254 ? -20.246 -13.750 11.189 1.00 96.12 254 VAL A O 1
ATOM 2030 N N . GLN A 1 255 ? -19.723 -15.247 9.619 1.00 95.88 255 GLN A N 1
ATOM 2031 C CA . GLN A 1 255 ? -18.993 -16.142 10.528 1.00 95.88 255 GLN A CA 1
ATOM 2032 C C . GLN A 1 255 ? -17.810 -15.455 11.243 1.00 95.88 255 GLN A C 1
ATOM 2034 O O . GLN A 1 255 ? -17.432 -15.816 12.369 1.00 95.88 255 GLN A O 1
ATOM 2039 N N . LEU A 1 256 ? -17.170 -14.490 10.584 1.00 96.69 256 LEU A N 1
ATOM 2040 C CA . LEU A 1 256 ? -16.056 -13.744 11.157 1.00 96.69 256 LEU A CA 1
ATOM 2041 C C . LEU A 1 256 ? -16.527 -12.576 12.024 1.00 96.69 256 LEU A C 1
ATOM 2043 O O . LEU A 1 256 ? -15.959 -12.380 13.097 1.00 96.69 256 LEU A O 1
ATOM 2047 N N . PHE A 1 257 ? -17.544 -11.843 11.580 1.00 96.94 257 PHE A N 1
ATOM 2048 C CA . PHE A 1 257 ? -17.958 -10.575 12.172 1.00 96.94 257 PHE A CA 1
ATOM 2049 C C . PHE A 1 257 ? -18.986 -10.739 13.299 1.00 96.94 257 PHE A C 1
ATOM 2051 O O . PHE A 1 257 ? -18.838 -10.106 14.344 1.00 96.94 257 PHE A O 1
ATOM 2058 N N . LEU A 1 258 ? -19.956 -11.650 13.148 1.00 95.00 258 LEU A N 1
ATOM 2059 C CA . LEU A 1 258 ? -21.046 -11.860 14.110 1.00 95.00 258 LEU A CA 1
ATOM 2060 C C . LEU A 1 258 ? -20.567 -12.072 15.560 1.00 95.00 258 LEU A C 1
ATOM 2062 O O . LEU A 1 258 ? -21.111 -11.408 16.437 1.00 95.00 258 LEU A O 1
ATOM 2066 N N . PRO A 1 259 ? -19.511 -12.864 15.850 1.00 94.94 259 PRO A N 1
ATOM 2067 C CA . PRO A 1 259 ? -19.049 -13.041 17.229 1.00 94.94 259 PRO A CA 1
ATOM 2068 C C . PRO A 1 259 ? -18.584 -11.749 17.918 1.00 94.94 259 PRO A C 1
ATOM 2070 O O . PRO A 1 259 ? -18.641 -11.659 19.139 1.00 94.94 259 PRO A O 1
ATOM 2073 N N . MET A 1 260 ? -18.100 -10.757 17.159 1.00 95.50 260 MET A N 1
ATOM 2074 C CA . MET A 1 260 ? -17.735 -9.448 17.717 1.00 95.50 260 MET A CA 1
ATOM 2075 C C . MET A 1 260 ? -18.971 -8.570 17.928 1.00 95.50 260 MET A C 1
ATOM 2077 O O . MET A 1 260 ? -19.032 -7.837 18.908 1.00 95.50 260 MET A O 1
ATOM 2081 N N . VAL A 1 261 ? -19.966 -8.672 17.040 1.00 94.25 261 VAL A N 1
ATOM 2082 C CA . VAL A 1 261 ? -21.232 -7.927 17.133 1.00 94.25 261 VAL A CA 1
ATOM 2083 C C . VAL A 1 261 ? -22.112 -8.439 18.280 1.00 94.25 261 VAL A C 1
ATOM 2085 O O . VAL A 1 261 ? -22.774 -7.652 18.953 1.00 94.25 261 VAL A O 1
ATOM 2088 N N . GLU A 1 262 ? -22.115 -9.744 18.547 1.00 92.88 262 GLU A N 1
ATOM 2089 C CA . GLU A 1 262 ? -22.891 -10.348 19.640 1.00 92.88 262 GLU A CA 1
ATOM 2090 C C . GLU A 1 262 ? -22.280 -10.113 21.027 1.00 92.88 262 GLU A C 1
ATOM 2092 O O . GLU A 1 262 ? -22.985 -10.244 22.028 1.00 92.88 262 GLU A O 1
ATOM 2097 N N . ASN A 1 263 ? -20.998 -9.747 21.099 1.00 92.38 263 ASN A N 1
ATOM 2098 C CA . ASN A 1 263 ? -20.308 -9.501 22.358 1.00 92.38 263 ASN A CA 1
ATOM 2099 C C . ASN A 1 263 ? -20.830 -8.219 23.035 1.00 92.38 263 ASN A C 1
ATOM 2101 O O . ASN A 1 263 ? -20.618 -7.109 22.543 1.00 92.38 263 ASN A O 1
ATOM 2105 N N . GLU A 1 264 ? -21.464 -8.371 24.200 1.00 89.00 264 GLU A N 1
ATOM 2106 C CA . GLU A 1 264 ? -22.056 -7.268 24.967 1.00 89.00 264 GLU A CA 1
ATOM 2107 C C . GLU A 1 264 ? -21.028 -6.238 25.452 1.00 89.00 264 GLU A C 1
ATOM 2109 O O . GLU A 1 264 ? -21.350 -5.056 25.554 1.00 89.00 264 GLU A O 1
ATOM 2114 N N . GLU A 1 265 ? -19.773 -6.628 25.681 1.00 90.19 265 GLU A N 1
ATOM 2115 C CA . GLU A 1 265 ? -18.721 -5.668 26.032 1.00 90.19 265 GLU A CA 1
ATOM 2116 C C . GLU A 1 265 ? -18.379 -4.748 24.854 1.00 90.19 265 GLU A C 1
ATOM 2118 O O . GLU A 1 265 ? -17.954 -3.609 25.052 1.00 90.19 265 GLU A O 1
ATOM 2123 N N . ILE A 1 266 ? -18.591 -5.212 23.620 1.00 90.81 266 ILE A N 1
ATOM 2124 C CA . ILE A 1 266 ? -18.339 -4.448 22.399 1.00 90.81 266 ILE A CA 1
ATOM 2125 C C . ILE A 1 266 ? -19.572 -3.610 22.057 1.00 90.81 266 ILE A C 1
ATOM 2127 O O . ILE A 1 266 ? -19.460 -2.390 21.992 1.00 90.81 266 ILE A O 1
ATOM 2131 N N . THR A 1 267 ? -20.744 -4.225 21.889 1.00 88.38 267 THR A N 1
ATOM 2132 C CA . THR A 1 267 ? -21.940 -3.559 21.333 1.00 88.38 267 THR A CA 1
ATOM 2133 C C . THR A 1 267 ? -23.049 -3.279 22.349 1.00 88.38 267 THR A C 1
ATOM 2135 O O . THR A 1 267 ? -24.073 -2.704 21.988 1.00 88.38 267 THR A O 1
ATOM 2138 N N . GLY A 1 268 ? -22.886 -3.637 23.626 1.00 78.00 268 GLY A N 1
ATOM 2139 C CA . GLY A 1 268 ? -23.959 -3.545 24.626 1.00 78.00 268 GLY A CA 1
ATOM 2140 C C . GLY A 1 268 ? -24.510 -2.132 24.831 1.00 78.00 268 GLY A C 1
ATOM 2141 O O . GLY A 1 268 ? -25.708 -1.972 25.026 1.00 78.00 268 GLY A O 1
ATOM 2142 N N . SER A 1 269 ? -23.670 -1.099 24.713 1.00 76.25 269 SER A N 1
ATOM 2143 C CA . SER A 1 269 ? -24.101 0.306 24.790 1.00 76.25 269 SER A CA 1
ATOM 2144 C C . SER A 1 269 ? -24.661 0.869 23.478 1.00 76.25 269 SER A C 1
ATOM 2146 O O . SER A 1 269 ? -25.080 2.020 23.455 1.00 76.25 269 SER A O 1
ATOM 2148 N N . MET A 1 270 ? -24.595 0.109 22.381 1.00 73.75 270 MET A N 1
ATOM 2149 C CA . MET A 1 270 ? -25.020 0.537 21.038 1.00 73.75 270 MET A CA 1
ATOM 2150 C C . MET A 1 270 ? -26.462 0.152 20.734 1.00 73.75 270 MET A C 1
ATOM 2152 O O . MET A 1 270 ? -27.111 0.809 19.931 1.00 73.75 270 MET A O 1
ATOM 2156 N N . ARG A 1 271 ? -26.974 -0.863 21.436 1.00 68.25 271 ARG A N 1
ATOM 2157 C CA . ARG A 1 271 ? -28.363 -1.314 21.355 1.00 68.25 271 ARG A CA 1
ATOM 2158 C C . ARG A 1 271 ? -29.280 -0.281 22.022 1.00 68.25 271 ARG A C 1
ATOM 2160 O O . ARG A 1 271 ? -29.560 -0.369 23.216 1.00 68.25 271 ARG A O 1
ATOM 2167 N N . GLY A 1 272 ? -29.664 0.752 21.275 1.00 61.50 272 GLY A N 1
ATOM 2168 C CA . GLY A 1 272 ? -30.601 1.791 21.716 1.00 61.50 272 GLY A CA 1
ATOM 2169 C C . GLY A 1 272 ? -32.070 1.360 21.607 1.00 61.50 272 GLY A C 1
ATOM 2170 O O . GLY A 1 272 ? -32.402 0.454 20.854 1.00 61.50 272 GLY A O 1
ATOM 2171 N N . GLU A 1 273 ? -32.969 2.045 22.322 1.00 52.78 273 GLU A N 1
ATOM 2172 C CA . GLU A 1 273 ? -34.431 1.802 22.321 1.00 52.78 273 GLU A CA 1
ATOM 2173 C C . GLU A 1 273 ? -35.159 2.248 21.021 1.00 52.78 273 GLU A C 1
ATOM 2175 O O . GLU A 1 273 ? -36.365 2.487 21.037 1.00 52.78 273 GLU A O 1
ATOM 2180 N N . GLY A 1 274 ? -34.452 2.410 19.895 1.00 55.47 274 GLY A N 1
ATOM 2181 C CA . GLY A 1 274 ? -35.005 2.939 18.639 1.00 55.47 274 GLY A CA 1
ATOM 2182 C C . GLY A 1 274 ? -35.050 1.918 17.496 1.00 55.47 274 GLY A C 1
ATOM 2183 O O . GLY A 1 274 ? -34.170 1.073 17.386 1.00 55.47 274 GLY A O 1
ATOM 2184 N N . ASP A 1 275 ? -36.032 2.064 16.599 1.00 54.56 275 ASP A N 1
ATOM 2185 C CA . ASP A 1 275 ? -36.352 1.180 15.452 1.00 54.56 275 ASP A CA 1
ATOM 2186 C C . ASP A 1 275 ? -35.251 1.039 14.362 1.00 54.56 275 ASP A C 1
ATOM 2188 O O . ASP A 1 275 ? -35.493 0.427 13.323 1.00 54.56 275 ASP A O 1
ATOM 2192 N N . GLN A 1 276 ? -34.051 1.607 14.545 1.00 62.66 276 GLN A N 1
ATOM 2193 C CA . GLN A 1 276 ? -32.945 1.578 13.566 1.00 62.66 276 GLN A CA 1
ATOM 2194 C C . GLN A 1 276 ? -31.570 1.433 14.245 1.00 62.66 276 GLN A C 1
ATOM 2196 O O . GLN A 1 276 ? -30.649 2.206 13.986 1.00 62.66 276 GLN A O 1
ATOM 2201 N N . ASP A 1 277 ? -31.429 0.471 15.158 1.00 81.62 277 ASP A N 1
ATOM 2202 C CA . ASP A 1 277 ? -30.115 0.081 15.685 1.00 81.62 277 ASP A CA 1
ATOM 2203 C C . ASP A 1 277 ? -29.382 -0.831 14.673 1.00 81.62 277 ASP A C 1
ATOM 2205 O O . ASP A 1 277 ? -29.861 -1.941 14.409 1.00 81.62 277 ASP A O 1
ATOM 2209 N N . PRO A 1 278 ? -28.212 -0.429 14.135 1.00 84.31 278 PRO A N 1
ATOM 2210 C CA . PRO A 1 278 ? -27.489 -1.209 13.129 1.00 84.31 278 PRO A CA 1
ATOM 2211 C C . PRO A 1 278 ? -26.989 -2.562 13.662 1.00 84.31 278 PRO A C 1
ATOM 2213 O O . PRO A 1 278 ? -26.775 -3.497 12.887 1.00 84.31 278 PRO A O 1
ATOM 2216 N N . VAL A 1 279 ? -26.828 -2.708 14.985 1.00 87.19 279 VAL A N 1
ATOM 2217 C CA . VAL A 1 279 ? -26.498 -3.997 15.614 1.00 87.19 279 VAL A CA 1
ATOM 2218 C C . VAL A 1 279 ? -27.681 -4.959 15.505 1.00 87.19 279 VAL A C 1
ATOM 2220 O O . VAL A 1 279 ? -27.500 -6.116 15.118 1.00 87.19 279 VAL A O 1
ATOM 2223 N N . SER A 1 280 ? -28.888 -4.492 15.828 1.00 85.25 280 SER A N 1
ATOM 2224 C CA . SER A 1 280 ? -30.121 -5.281 15.728 1.00 85.25 280 SER A CA 1
ATOM 2225 C C . SER A 1 280 ? -30.448 -5.636 14.273 1.00 85.25 280 SER A C 1
ATOM 2227 O O . SER A 1 280 ? -30.686 -6.811 13.979 1.00 85.25 280 SER A O 1
ATOM 2229 N N . GLU A 1 281 ? -30.306 -4.674 13.351 1.00 86.69 281 GLU A N 1
ATOM 2230 C CA . GLU A 1 281 ? -30.470 -4.899 11.907 1.00 86.69 281 GLU A CA 1
ATOM 2231 C C . GLU A 1 281 ? -29.518 -5.989 11.388 1.00 86.69 281 GLU A C 1
ATOM 2233 O O . GLU A 1 281 ? -29.941 -6.905 10.679 1.00 86.69 281 GLU A O 1
ATOM 2238 N N . PHE A 1 282 ? -28.243 -5.955 11.794 1.00 89.38 282 PHE A N 1
ATOM 2239 C CA . PHE A 1 282 ? -27.257 -6.954 11.380 1.00 89.38 282 PHE A CA 1
ATOM 2240 C C . PHE A 1 282 ? -27.563 -8.364 11.907 1.00 89.38 282 PHE A C 1
ATOM 2242 O O . PHE A 1 282 ? -27.371 -9.352 11.194 1.00 89.38 282 PHE A O 1
ATOM 2249 N N . ILE A 1 283 ? -28.030 -8.473 13.155 1.00 87.00 283 ILE A N 1
ATOM 2250 C CA . ILE A 1 283 ? -28.404 -9.759 13.768 1.00 87.00 283 ILE A CA 1
ATOM 2251 C C . ILE A 1 283 ? -29.723 -10.291 13.167 1.00 87.00 283 ILE A C 1
ATOM 2253 O O . ILE A 1 283 ? -30.001 -11.489 13.257 1.00 87.00 283 ILE A O 1
ATOM 2257 N N . GLY A 1 284 ? -30.514 -9.433 12.516 1.00 74.00 284 GLY A N 1
ATOM 2258 C CA . GLY A 1 284 ? -31.837 -9.771 11.995 1.00 74.00 284 GLY A CA 1
ATOM 2259 C C . GLY A 1 284 ? -32.894 -9.851 13.098 1.00 74.00 284 GLY A C 1
ATOM 2260 O O . GLY A 1 284 ? -33.763 -10.726 13.044 1.00 74.00 284 GLY A O 1
ATOM 2261 N N . LYS A 1 285 ? -32.775 -8.989 14.115 1.00 52.44 285 LYS A N 1
ATOM 2262 C CA . LYS A 1 285 ? -33.770 -8.796 15.177 1.00 52.44 285 LYS A CA 1
ATOM 2263 C C . LYS A 1 285 ? -34.541 -7.504 14.980 1.00 52.44 285 LYS A C 1
ATOM 2265 O O . LYS A 1 285 ? -33.905 -6.510 14.576 1.00 52.44 285 LYS A O 1
#

pLDDT: mean 92.19, std 8.38, range [52.44, 98.75]